Protein AF-A0A6N9QFK0-F1 (afdb_monomer_lite)

pLDDT: mean 81.61, std 11.24, range [42.81, 93.75]

Sequence (198 aa):
MKIKKTPQDKRGTYKLFDDNGNFVTEYKPGEHGIKDVDILALHKMDDHEVYINAKENKLPEWYQPIYDKWKEQFIADFKEKYGREPFANEIPGKHRVLESLDGQTDPDGDDLGDSSRLEEQLSVSDEEEVPDTIIRLRELVAAMPEQWQKVYRLVFMEGLSKAKAGKKIGISDVRVGQLVKKINAAIAGDETLKNLYR

Structure (mmCIF, N/CA/C/O backbone):
data_AF-A0A6N9QFK0-F1
#
_entry.id   AF-A0A6N9QFK0-F1
#
loop_
_atom_site.group_PDB
_atom_site.id
_atom_site.type_symbol
_atom_site.label_atom_id
_atom_site.label_alt_id
_atom_site.label_comp_id
_atom_site.label_asym_id
_atom_site.label_entity_id
_atom_site.label_seq_id
_atom_site.pdbx_PDB_ins_code
_atom_site.Cartn_x
_atom_site.Cartn_y
_atom_site.Cartn_z
_atom_site.occupancy
_atom_site.B_iso_or_equiv
_atom_site.auth_seq_id
_atom_site.auth_comp_id
_atom_site.auth_asym_id
_atom_site.auth_atom_id
_atom_site.pdbx_PDB_model_num
ATOM 1 N N . MET A 1 1 ? 11.189 -5.284 -14.951 1.00 67.75 1 MET A N 1
ATOM 2 C CA . MET A 1 1 ? 10.090 -4.334 -15.248 1.00 67.75 1 MET A CA 1
ATOM 3 C C . MET A 1 1 ? 10.510 -3.379 -16.360 1.00 67.75 1 MET A C 1
ATOM 5 O O . MET A 1 1 ? 11.548 -2.730 -16.232 1.00 67.75 1 MET A O 1
ATOM 9 N N . LYS A 1 2 ? 9.755 -3.290 -17.461 1.00 70.75 2 LYS A N 1
ATOM 10 C CA . LYS A 1 2 ? 10.091 -2.381 -18.574 1.00 70.75 2 LYS A CA 1
ATOM 11 C C . LYS A 1 2 ? 9.538 -0.974 -18.325 1.00 70.75 2 LYS A C 1
ATOM 13 O O . LYS A 1 2 ? 8.341 -0.788 -18.133 1.00 70.75 2 LYS A O 1
ATOM 18 N N . ILE A 1 3 ? 10.406 0.040 -18.376 1.00 76.38 3 ILE A N 1
ATOM 19 C CA . ILE A 1 3 ? 10.026 1.464 -18.210 1.00 76.38 3 ILE A CA 1
ATOM 20 C C . ILE A 1 3 ? 10.094 2.233 -19.541 1.00 76.38 3 ILE A C 1
ATOM 22 O O . ILE A 1 3 ? 9.525 3.315 -19.687 1.00 76.38 3 ILE A O 1
ATOM 26 N N . LYS A 1 4 ? 10.779 1.681 -20.547 1.00 82.50 4 LYS A N 1
ATOM 27 C CA . LYS A 1 4 ? 10.951 2.308 -21.859 1.00 82.50 4 LYS A CA 1
ATOM 28 C C . LYS A 1 4 ? 10.457 1.385 -22.958 1.00 82.50 4 LYS A C 1
ATOM 30 O O . LYS A 1 4 ? 10.738 0.192 -22.953 1.00 82.50 4 LYS A O 1
ATOM 35 N N . LYS A 1 5 ? 9.751 1.981 -23.915 1.00 86.88 5 LYS A N 1
ATOM 36 C CA . LYS A 1 5 ? 9.292 1.307 -25.125 1.00 86.88 5 LYS A CA 1
ATOM 37 C C . LYS A 1 5 ? 10.466 0.962 -26.032 1.00 86.88 5 LYS A C 1
ATOM 39 O O . LYS A 1 5 ? 11.453 1.699 -26.084 1.00 86.88 5 LYS A O 1
ATOM 44 N N . THR A 1 6 ? 10.302 -0.090 -26.824 1.00 86.06 6 THR A N 1
ATOM 45 C CA . THR A 1 6 ? 11.234 -0.405 -27.909 1.00 86.06 6 THR A CA 1
ATOM 46 C C . THR A 1 6 ? 11.213 0.726 -28.949 1.00 86.06 6 THR A C 1
ATOM 48 O O . THR A 1 6 ? 10.122 1.089 -29.412 1.00 86.06 6 THR A O 1
ATOM 51 N N . PRO A 1 7 ? 12.375 1.301 -29.317 1.00 87.50 7 PRO A N 1
ATOM 52 C CA . PRO A 1 7 ? 12.484 2.301 -30.379 1.00 87.50 7 PRO A CA 1
ATOM 53 C C . PRO A 1 7 ? 11.887 1.814 -31.705 1.00 87.50 7 PRO A C 1
ATOM 55 O O . PRO A 1 7 ? 12.003 0.635 -32.031 1.00 87.50 7 PRO A O 1
ATOM 58 N N . GLN A 1 8 ? 11.238 2.707 -32.460 1.00 84.62 8 GLN A N 1
ATOM 59 C CA . GLN A 1 8 ? 10.472 2.356 -33.667 1.00 84.62 8 GLN A CA 1
ATOM 60 C C . GLN A 1 8 ? 11.327 1.663 -34.741 1.00 84.62 8 GLN A C 1
ATOM 62 O O . GLN A 1 8 ? 10.864 0.730 -35.391 1.00 84.62 8 GLN A O 1
ATOM 67 N N . ASP A 1 9 ? 12.583 2.081 -34.882 1.00 86.56 9 ASP A N 1
ATOM 68 C CA . ASP A 1 9 ? 13.598 1.518 -35.780 1.00 86.56 9 ASP A CA 1
ATOM 69 C C . ASP A 1 9 ? 13.955 0.058 -35.456 1.00 86.56 9 ASP A C 1
ATOM 71 O O . ASP A 1 9 ? 14.410 -0.677 -36.328 1.00 86.56 9 ASP A O 1
ATOM 75 N N . LYS A 1 10 ? 13.703 -0.389 -34.220 1.00 84.94 10 LYS A N 1
ATOM 76 C CA . LYS A 1 10 ? 13.998 -1.748 -33.740 1.00 84.94 10 LYS A CA 1
ATOM 77 C C . LYS A 1 10 ? 12.761 -2.643 -33.650 1.00 84.94 10 LYS A C 1
ATOM 79 O O . LYS A 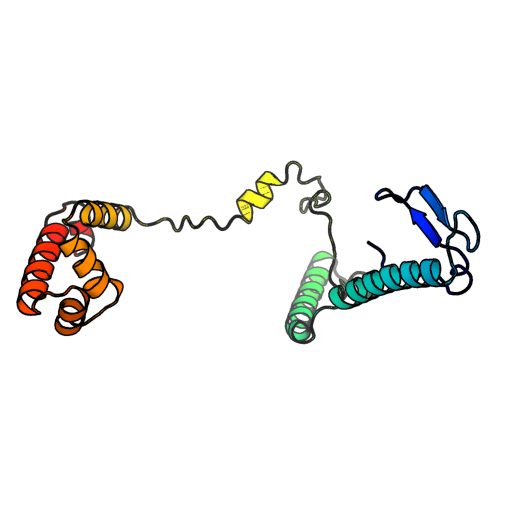1 10 ? 12.853 -3.739 -33.110 1.00 84.94 10 LYS A O 1
ATOM 84 N N . ARG A 1 11 ? 11.605 -2.198 -34.160 1.00 84.38 11 ARG A N 1
ATOM 85 C CA . ARG A 1 11 ? 10.330 -2.943 -34.083 1.00 84.38 11 ARG A CA 1
ATOM 86 C C . ARG A 1 11 ? 10.086 -3.925 -35.226 1.00 84.38 11 ARG A C 1
ATOM 88 O O . ARG A 1 11 ? 9.076 -4.619 -35.204 1.00 84.38 11 ARG A O 1
ATOM 95 N N . GLY A 1 12 ? 10.987 -3.995 -36.208 1.00 83.69 12 GLY A N 1
ATOM 96 C CA . GLY A 1 12 ? 10.890 -4.962 -37.309 1.00 83.69 12 GLY A CA 1
ATOM 97 C C . GLY A 1 12 ? 11.063 -6.421 -36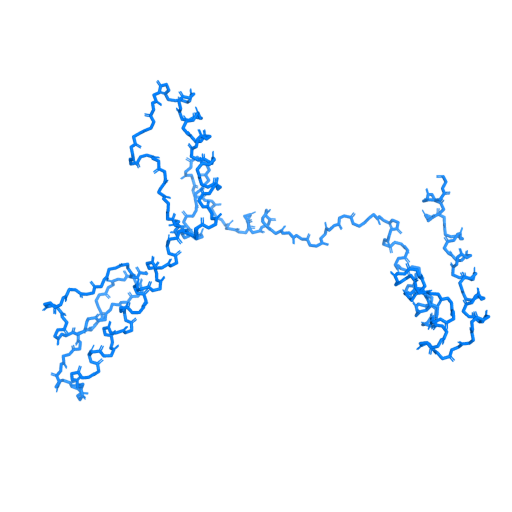.866 1.00 83.69 12 GLY A C 1
ATOM 98 O O . GLY A 1 12 ? 10.611 -7.328 -37.555 1.00 83.69 12 GLY A O 1
ATOM 99 N N . THR A 1 13 ? 11.681 -6.646 -35.707 1.00 87.81 13 THR A N 1
ATOM 100 C CA . THR A 1 13 ? 11.828 -7.956 -35.062 1.00 87.81 13 THR A CA 1
ATOM 101 C C . THR A 1 13 ? 11.416 -7.848 -33.593 1.00 87.81 13 THR A C 1
ATOM 103 O O . THR A 1 13 ? 11.280 -6.743 -33.052 1.00 87.81 13 THR A O 1
ATOM 106 N N . TYR A 1 14 ? 11.177 -8.979 -32.931 1.00 88.06 14 TYR A N 1
ATOM 107 C CA . TYR A 1 14 ? 10.940 -9.015 -31.485 1.00 88.06 14 TYR A CA 1
ATOM 108 C C . TYR A 1 14 ? 12.025 -9.838 -30.801 1.00 88.06 14 TYR A C 1
ATOM 110 O O . TYR A 1 14 ? 12.230 -10.998 -31.143 1.00 88.06 14 TYR A O 1
ATOM 118 N N . LYS A 1 15 ? 12.721 -9.247 -29.828 1.00 88.31 15 LYS A N 1
ATOM 119 C CA . LYS A 1 15 ? 13.756 -9.929 -29.044 1.00 88.31 15 LYS A CA 1
ATOM 120 C C . LYS A 1 15 ? 13.188 -10.311 -27.687 1.00 88.31 15 LYS A C 1
ATOM 122 O O . LYS A 1 15 ? 12.763 -9.435 -26.936 1.00 88.31 15 LYS A O 1
ATOM 127 N N . LEU A 1 16 ? 13.209 -11.603 -27.392 1.00 85.81 16 LEU A N 1
ATOM 128 C CA . LEU A 1 16 ? 12.826 -12.155 -26.103 1.00 85.81 16 LEU A CA 1
ATOM 129 C C . LEU A 1 16 ? 14.056 -12.234 -25.196 1.00 85.81 16 LEU A C 1
ATOM 131 O O . LEU A 1 16 ? 15.115 -12.710 -25.613 1.00 85.81 16 LEU A O 1
ATOM 135 N N . PHE A 1 17 ? 13.891 -11.777 -23.961 1.00 85.12 17 PHE A N 1
ATOM 136 C CA . PHE A 1 17 ? 14.885 -11.866 -22.897 1.00 85.12 17 PHE A CA 1
ATOM 137 C C . PHE A 1 17 ? 14.291 -12.666 -21.734 1.00 85.12 17 PHE A C 1
ATOM 139 O O . PHE A 1 17 ? 13.069 -12.678 -21.580 1.00 85.12 17 PHE A O 1
ATOM 146 N N . ASP A 1 18 ? 15.135 -13.343 -20.961 1.00 82.88 18 ASP A N 1
ATOM 147 C CA . ASP A 1 18 ? 14.727 -14.023 -19.732 1.00 82.88 18 ASP A CA 1
ATOM 148 C C . ASP A 1 18 ? 14.538 -13.020 -18.577 1.00 82.88 18 ASP A C 1
ATOM 150 O O . ASP A 1 18 ? 14.811 -11.821 -18.713 1.00 82.88 18 ASP A O 1
ATOM 154 N N . ASP A 1 19 ? 14.088 -13.519 -17.425 1.00 75.19 19 ASP A N 1
ATOM 155 C CA . ASP A 1 19 ? 13.867 -12.704 -16.223 1.00 75.19 19 ASP A CA 1
ATOM 156 C C . ASP A 1 19 ? 15.164 -12.072 -15.682 1.00 75.19 19 ASP A C 1
ATOM 158 O O . ASP A 1 19 ? 15.124 -11.038 -15.015 1.00 75.19 19 ASP A O 1
ATOM 162 N N . ASN A 1 20 ? 16.320 -12.642 -16.035 1.00 75.25 20 ASN A N 1
ATOM 163 C CA . ASN A 1 20 ? 17.651 -12.150 -15.678 1.00 75.25 20 ASN A CA 1
ATOM 164 C C . ASN A 1 20 ? 18.218 -11.156 -16.713 1.00 75.25 20 ASN A C 1
ATOM 166 O O . ASN A 1 20 ? 19.331 -10.653 -16.548 1.00 75.25 20 ASN A O 1
ATOM 170 N N . GLY A 1 21 ? 17.477 -10.857 -17.785 1.00 75.50 21 GLY A N 1
ATOM 171 C CA . GLY A 1 21 ? 17.890 -9.958 -18.862 1.00 75.50 21 GLY A CA 1
ATOM 172 C C . GLY A 1 21 ? 18.805 -10.583 -19.922 1.00 75.50 21 GLY A C 1
ATOM 173 O O . GLY A 1 21 ? 19.312 -9.861 -20.786 1.00 75.50 21 GLY A O 1
ATOM 174 N N . ASN A 1 22 ? 19.012 -11.899 -19.911 1.00 81.69 22 ASN A N 1
ATOM 175 C CA . ASN A 1 22 ? 19.759 -12.609 -20.942 1.00 81.69 22 ASN A CA 1
ATOM 176 C C . ASN A 1 22 ? 18.916 -12.778 -22.202 1.00 81.69 22 ASN A C 1
ATOM 178 O O . ASN A 1 22 ? 17.720 -13.057 -22.158 1.00 81.69 22 ASN A O 1
ATOM 182 N N . PHE A 1 23 ? 19.560 -12.630 -23.356 1.00 85.94 23 PHE A N 1
ATOM 183 C CA . PHE A 1 23 ? 18.914 -12.830 -24.646 1.00 85.94 23 PHE A CA 1
ATOM 184 C C . PHE A 1 23 ? 18.549 -14.306 -24.845 1.00 85.94 23 PHE A C 1
ATOM 186 O O . PHE A 1 23 ? 19.419 -15.172 -24.783 1.00 85.94 23 PHE A O 1
ATOM 193 N N . VAL A 1 24 ? 17.272 -14.568 -25.125 1.00 87.94 24 VAL A N 1
ATOM 194 C CA . VAL A 1 24 ? 16.755 -15.919 -25.371 1.00 87.94 24 VAL A CA 1
ATOM 195 C C . VAL A 1 24 ? 16.698 -16.171 -26.873 1.00 87.94 24 VAL A C 1
ATOM 197 O O . VAL A 1 24 ? 17.442 -16.999 -27.392 1.00 87.94 24 VAL A O 1
ATOM 200 N N . THR A 1 25 ? 15.849 -15.421 -27.582 1.00 85.88 25 THR A N 1
ATOM 201 C CA . THR A 1 25 ? 15.575 -15.644 -29.009 1.00 85.88 25 THR A CA 1
ATOM 202 C C . THR A 1 25 ? 15.110 -14.354 -29.685 1.00 85.88 25 THR A C 1
ATOM 204 O O . THR A 1 25 ? 14.505 -13.485 -29.057 1.00 85.88 25 THR A O 1
ATOM 207 N N . GLU A 1 26 ? 15.359 -14.231 -30.990 1.00 87.81 26 GLU A N 1
ATOM 208 C CA . GLU A 1 26 ? 14.789 -13.185 -31.843 1.00 87.81 26 GLU A CA 1
ATOM 209 C C . GLU A 1 26 ? 13.743 -13.785 -32.787 1.00 87.81 26 GLU A C 1
ATOM 211 O O . GLU A 1 26 ? 14.017 -14.747 -33.498 1.00 87.81 26 GLU A O 1
ATOM 216 N N . TYR A 1 27 ? 12.557 -13.188 -32.813 1.00 85.44 27 TYR A N 1
ATOM 217 C CA . TYR A 1 27 ? 11.492 -13.515 -33.747 1.00 85.44 27 TYR A CA 1
ATOM 218 C C . TYR A 1 27 ? 11.517 -12.555 -34.928 1.00 85.44 27 TYR A C 1
ATOM 220 O O . TYR A 1 27 ? 11.452 -11.328 -34.760 1.00 85.44 27 TYR A O 1
ATOM 228 N N . LYS A 1 28 ? 11.576 -13.130 -36.128 1.00 85.62 28 LYS A N 1
ATOM 229 C CA . LYS A 1 28 ? 11.551 -12.406 -37.395 1.00 85.62 28 LYS A CA 1
ATOM 230 C C . LYS A 1 28 ? 10.290 -12.764 -38.177 1.00 85.62 28 LYS A C 1
ATOM 232 O O . LYS A 1 28 ? 9.888 -13.929 -38.171 1.00 85.62 28 LYS A O 1
ATOM 237 N N . PRO A 1 29 ? 9.675 -11.799 -38.875 1.00 82.81 29 PRO A N 1
ATOM 238 C CA . PRO A 1 29 ? 8.578 -12.099 -39.781 1.00 82.81 29 PRO A CA 1
ATOM 239 C C . PRO A 1 29 ? 8.988 -13.121 -40.848 1.00 82.81 29 PRO A C 1
ATOM 241 O O . PRO A 1 29 ? 10.065 -13.020 -41.433 1.00 82.81 29 PRO A O 1
ATOM 244 N N . GLY A 1 30 ? 8.129 -14.103 -41.110 1.00 79.69 30 GLY A N 1
ATOM 245 C CA . GLY A 1 30 ? 8.346 -15.156 -42.105 1.00 79.69 30 GLY A CA 1
ATOM 246 C C . GLY A 1 30 ? 9.156 -16.361 -41.616 1.00 79.69 30 GLY A C 1
ATOM 247 O O . GLY A 1 30 ? 9.078 -17.421 -42.236 1.00 79.69 30 GLY A O 1
ATOM 248 N N . GLU A 1 31 ? 9.866 -16.263 -40.490 1.00 78.50 31 GLU A N 1
ATOM 249 C CA . GLU A 1 31 ? 10.495 -17.418 -39.842 1.00 78.50 31 GLU A CA 1
ATOM 250 C C . GLU A 1 31 ? 9.471 -18.147 -38.961 1.00 78.50 31 GLU A C 1
ATOM 252 O O . GLU A 1 31 ? 8.656 -17.526 -38.282 1.00 78.50 31 GLU A O 1
ATOM 257 N N . HIS A 1 32 ? 9.475 -19.483 -38.992 1.00 73.31 32 HIS A N 1
ATOM 258 C CA . HIS A 1 32 ? 8.609 -20.331 -38.153 1.00 73.31 32 HIS A CA 1
ATOM 259 C C . HIS A 1 32 ? 7.092 -20.038 -38.238 1.00 73.31 32 HIS A C 1
ATOM 261 O O . HIS A 1 32 ? 6.342 -20.386 -37.329 1.00 73.31 32 HIS A O 1
ATOM 267 N N . GLY A 1 33 ? 6.620 -19.428 -39.334 1.00 80.12 33 GLY A N 1
ATOM 268 C CA . GLY A 1 33 ? 5.206 -19.080 -39.532 1.00 80.12 33 GLY A CA 1
ATOM 269 C C . GLY A 1 33 ? 4.752 -17.793 -38.832 1.00 80.12 33 GLY A C 1
ATOM 270 O O . GLY A 1 33 ? 3.553 -17.514 -38.809 1.00 80.12 33 GLY A O 1
ATOM 271 N N . ILE A 1 34 ? 5.689 -17.009 -38.293 1.00 82.75 34 ILE A N 1
ATOM 272 C CA . ILE A 1 34 ? 5.428 -15.752 -37.584 1.00 82.75 34 ILE A CA 1
ATOM 273 C C . ILE A 1 34 ? 5.067 -14.662 -38.591 1.00 82.75 34 ILE A C 1
ATOM 275 O O . ILE A 1 34 ? 5.804 -14.412 -39.548 1.00 82.75 34 ILE A O 1
ATOM 279 N N . LYS A 1 35 ? 3.935 -13.992 -38.384 1.00 86.56 35 LYS A N 1
ATOM 280 C CA . LYS A 1 35 ? 3.472 -12.887 -39.231 1.00 86.56 35 LYS A CA 1
ATOM 281 C C . LYS A 1 35 ? 3.855 -11.542 -38.621 1.00 86.56 35 LYS A C 1
ATOM 283 O O . LYS A 1 35 ? 4.027 -11.413 -37.411 1.00 86.56 35 LYS A O 1
ATOM 288 N N . ASP A 1 36 ? 3.868 -10.495 -39.444 1.00 85.44 36 ASP A N 1
ATOM 289 C CA . ASP A 1 36 ? 4.074 -9.114 -38.977 1.00 85.44 36 ASP A CA 1
ATOM 290 C C . ASP A 1 36 ? 3.067 -8.702 -37.890 1.00 85.44 36 ASP A C 1
ATOM 292 O O . ASP A 1 36 ? 3.390 -7.946 -36.973 1.00 85.44 36 ASP A O 1
ATOM 296 N N . VAL A 1 37 ? 1.838 -9.230 -37.968 1.00 87.38 37 VAL A N 1
ATOM 297 C CA . VAL A 1 37 ? 0.790 -8.983 -36.967 1.00 87.38 37 VAL A CA 1
ATOM 298 C C . VAL A 1 37 ? 1.138 -9.556 -35.593 1.00 87.38 37 VAL A C 1
ATOM 300 O O . VAL A 1 37 ? 0.755 -8.958 -34.589 1.00 87.38 37 VAL A O 1
ATOM 303 N N . ASP A 1 38 ? 1.897 -10.651 -35.543 1.00 86.25 38 ASP A N 1
ATOM 304 C CA . ASP A 1 38 ? 2.310 -11.296 -34.296 1.00 86.25 38 ASP A CA 1
ATOM 305 C C . ASP A 1 38 ? 3.411 -10.468 -33.621 1.00 86.25 38 ASP A C 1
ATOM 307 O O . ASP A 1 38 ? 3.319 -10.151 -32.435 1.00 86.25 38 ASP A O 1
ATOM 311 N N . ILE A 1 39 ? 4.396 -9.999 -34.397 1.00 87.31 39 ILE A N 1
ATOM 312 C CA . ILE A 1 39 ? 5.446 -9.080 -33.921 1.00 87.31 39 ILE A CA 1
ATOM 313 C C . ILE A 1 39 ? 4.837 -7.767 -33.414 1.00 87.31 39 ILE A C 1
ATOM 315 O O . ILE A 1 39 ? 5.206 -7.267 -32.348 1.00 87.31 39 ILE A O 1
ATOM 319 N N . LEU A 1 40 ? 3.855 -7.221 -34.138 1.00 88.88 40 LEU A N 1
ATOM 320 C CA . LEU A 1 40 ? 3.126 -6.030 -33.708 1.00 88.88 40 LEU A CA 1
ATOM 321 C C . LEU A 1 40 ? 2.363 -6.269 -32.398 1.00 88.88 40 LEU A C 1
ATOM 323 O O . LEU A 1 40 ? 2.334 -5.381 -31.545 1.00 88.88 40 LEU A O 1
ATOM 327 N N . ALA A 1 41 ? 1.728 -7.433 -32.237 1.00 90.00 41 ALA A N 1
ATOM 328 C CA . ALA A 1 41 ? 1.007 -7.783 -31.018 1.00 90.00 41 ALA A CA 1
ATOM 329 C C . ALA A 1 41 ? 1.949 -7.866 -29.808 1.00 90.00 41 ALA A C 1
ATOM 331 O O . ALA A 1 41 ? 1.632 -7.293 -28.766 1.00 90.00 41 ALA A O 1
ATOM 332 N N . LEU A 1 42 ? 3.129 -8.472 -29.962 1.00 90.00 42 LEU A N 1
ATOM 333 C CA . LEU A 1 42 ? 4.141 -8.563 -28.903 1.00 90.00 42 LEU A CA 1
ATOM 334 C C . LEU A 1 42 ? 4.640 -7.180 -28.460 1.00 90.00 42 LEU A C 1
ATOM 336 O O . LEU A 1 42 ? 4.631 -6.865 -27.272 1.00 90.00 42 LEU A O 1
ATOM 340 N N . HIS A 1 43 ? 4.977 -6.296 -29.407 1.00 89.88 43 HIS A N 1
ATOM 341 C CA . HIS A 1 43 ? 5.358 -4.916 -29.070 1.00 89.88 43 HIS A CA 1
ATOM 342 C C . HIS A 1 43 ? 4.211 -4.127 -28.423 1.00 89.88 43 HIS A C 1
ATOM 344 O O . HIS A 1 43 ? 4.464 -3.254 -27.598 1.00 89.88 43 HIS A O 1
ATOM 350 N N . LYS A 1 44 ? 2.947 -4.417 -28.762 1.00 89.19 44 LYS A N 1
ATOM 351 C CA . LYS A 1 44 ? 1.784 -3.803 -28.097 1.00 89.19 44 LYS A CA 1
ATOM 352 C C . LYS A 1 44 ? 1.620 -4.276 -26.654 1.00 89.19 44 LYS A C 1
ATOM 354 O O . LYS A 1 44 ? 1.242 -3.461 -25.816 1.00 89.19 44 LYS A O 1
ATOM 359 N N . MET A 1 45 ? 1.883 -5.551 -26.370 1.00 88.50 45 MET A N 1
ATOM 360 C CA . MET A 1 45 ? 1.867 -6.088 -25.004 1.00 88.50 45 MET A CA 1
ATOM 361 C C . MET A 1 45 ? 2.945 -5.411 -24.152 1.00 88.50 45 MET A C 1
ATOM 363 O O . MET A 1 45 ? 2.626 -4.850 -23.105 1.00 88.50 45 MET A O 1
ATOM 367 N N . ASP A 1 46 ? 4.178 -5.349 -24.659 1.00 87.69 46 ASP A N 1
ATOM 368 C CA . ASP A 1 46 ? 5.282 -4.626 -24.014 1.00 87.69 46 ASP A CA 1
ATOM 369 C C . ASP A 1 46 ? 4.948 -3.139 -23.800 1.00 87.69 46 ASP A C 1
ATOM 371 O O . ASP A 1 46 ? 5.170 -2.579 -22.728 1.00 87.69 46 ASP A O 1
ATOM 375 N N . ASP A 1 47 ? 4.393 -2.470 -24.815 1.00 89.06 47 ASP A N 1
ATOM 376 C CA . ASP A 1 47 ? 4.011 -1.060 -24.717 1.00 89.06 47 ASP A CA 1
ATOM 377 C C . ASP A 1 47 ? 2.903 -0.827 -23.681 1.00 89.06 47 ASP A C 1
ATOM 379 O O . ASP A 1 47 ? 2.856 0.254 -23.083 1.00 89.06 47 ASP A O 1
ATOM 383 N N . HIS A 1 48 ? 2.010 -1.803 -23.488 1.00 88.06 48 HIS A N 1
ATOM 384 C CA . HIS A 1 48 ? 0.977 -1.758 -22.460 1.00 88.06 48 HIS A CA 1
ATOM 385 C C . HIS A 1 48 ? 1.579 -1.914 -21.062 1.00 88.06 48 HIS A C 1
ATOM 387 O O . HIS A 1 48 ? 1.239 -1.119 -20.187 1.00 88.06 48 HIS A O 1
ATOM 393 N N . GLU A 1 49 ? 2.517 -2.847 -20.870 1.00 87.38 49 GLU A N 1
ATOM 394 C CA . GLU A 1 49 ? 3.281 -2.976 -19.621 1.00 87.38 49 GLU A CA 1
ATOM 395 C C . GLU A 1 49 ? 3.991 -1.655 -19.297 1.00 87.38 49 GLU A C 1
ATOM 397 O O . GLU A 1 49 ? 3.788 -1.082 -18.230 1.00 87.38 49 GLU A O 1
ATOM 402 N N . VAL A 1 50 ? 4.728 -1.090 -20.261 1.00 87.69 50 VAL A N 1
ATOM 403 C CA . VAL A 1 50 ? 5.411 0.204 -20.099 1.00 87.69 50 VAL A CA 1
ATOM 404 C C . VAL A 1 50 ? 4.426 1.322 -19.748 1.00 87.69 50 VAL A C 1
ATOM 406 O O . VAL A 1 50 ? 4.732 2.174 -18.913 1.00 87.69 50 VAL A O 1
ATOM 409 N N . TYR A 1 51 ? 3.244 1.343 -20.370 1.00 87.75 51 TYR A N 1
ATOM 410 C CA . TYR A 1 51 ? 2.209 2.329 -20.067 1.00 87.75 51 TYR A CA 1
ATOM 411 C C . TYR A 1 51 ? 1.687 2.194 -18.633 1.00 87.75 51 TYR A C 1
ATOM 413 O O . TYR A 1 51 ? 1.627 3.200 -17.923 1.00 87.75 51 TYR A O 1
ATOM 421 N N . ILE A 1 52 ? 1.326 0.979 -18.207 1.00 85.56 52 ILE A N 1
ATOM 422 C CA . ILE A 1 52 ? 0.859 0.701 -16.843 1.00 85.56 52 ILE A CA 1
ATOM 423 C C . ILE A 1 52 ? 1.947 1.093 -15.845 1.00 85.56 52 ILE A C 1
ATOM 425 O O . ILE A 1 52 ? 1.679 1.870 -14.934 1.00 85.56 52 ILE A O 1
ATOM 429 N N . ASN A 1 53 ? 3.187 0.665 -16.078 1.00 84.62 53 ASN A N 1
ATOM 430 C CA . ASN A 1 53 ? 4.329 0.972 -15.222 1.00 84.62 53 ASN A CA 1
ATOM 431 C C . ASN A 1 53 ? 4.538 2.487 -15.099 1.00 84.62 53 ASN A C 1
ATOM 433 O O . ASN A 1 53 ? 4.662 3.009 -13.996 1.00 84.62 53 ASN A O 1
ATOM 437 N N . ALA A 1 54 ? 4.514 3.230 -16.209 1.00 83.00 54 ALA A N 1
ATOM 438 C CA . ALA A 1 54 ? 4.662 4.686 -16.193 1.00 83.00 54 ALA A CA 1
ATOM 439 C C . ALA A 1 54 ? 3.481 5.408 -15.521 1.00 83.00 54 ALA A C 1
ATOM 441 O O . ALA A 1 54 ? 3.669 6.476 -14.933 1.00 83.00 54 ALA A O 1
ATOM 442 N N . LYS A 1 55 ? 2.269 4.854 -15.625 1.00 81.94 55 LYS A N 1
ATOM 443 C CA . LYS A 1 55 ? 1.066 5.380 -14.974 1.00 81.94 55 LYS A CA 1
ATOM 444 C C . LYS A 1 55 ? 1.123 5.158 -13.463 1.00 81.94 55 LYS A C 1
ATOM 446 O O . LYS A 1 55 ? 0.949 6.118 -12.722 1.00 81.94 55 LYS A O 1
ATOM 451 N N . GLU A 1 56 ? 1.401 3.933 -13.029 1.00 80.38 56 GLU A N 1
ATOM 452 C CA . GLU A 1 56 ? 1.470 3.551 -11.614 1.00 80.38 56 GLU A CA 1
ATOM 453 C C . GLU A 1 56 ? 2.676 4.152 -10.895 1.00 80.38 56 GLU A C 1
ATOM 455 O O . GLU A 1 56 ? 2.633 4.353 -9.684 1.00 80.38 56 GLU A O 1
ATOM 460 N N . ASN A 1 57 ? 3.742 4.484 -11.628 1.00 79.38 57 ASN A N 1
ATOM 461 C CA . ASN A 1 57 ? 4.900 5.152 -11.048 1.00 79.38 57 ASN A CA 1
ATOM 462 C C . ASN A 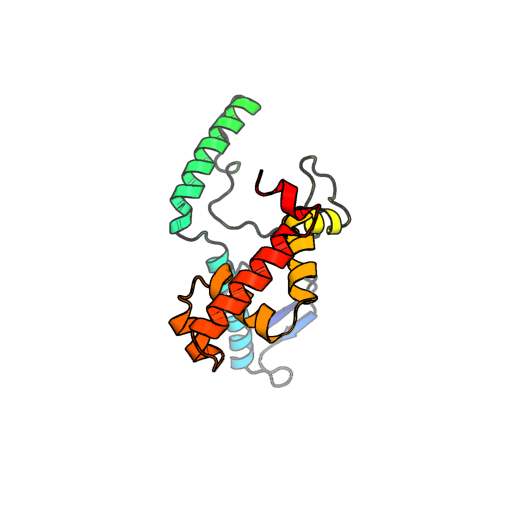1 57 ? 4.598 6.611 -10.655 1.00 79.38 57 ASN A C 1
ATOM 464 O O . ASN A 1 57 ? 5.276 7.181 -9.806 1.00 79.38 57 ASN A O 1
ATOM 468 N N . LYS A 1 58 ? 3.571 7.249 -11.228 1.00 80.50 58 LYS A N 1
ATOM 469 C CA . LYS A 1 58 ? 3.172 8.599 -10.810 1.00 80.50 58 LYS A CA 1
ATOM 470 C C . LYS A 1 58 ? 2.358 8.528 -9.525 1.00 80.50 58 LYS A C 1
ATOM 472 O O . LYS A 1 58 ? 1.408 7.753 -9.433 1.00 80.50 58 LYS A O 1
ATOM 477 N N . LEU A 1 59 ? 2.679 9.383 -8.553 1.00 79.69 59 LEU A N 1
ATOM 478 C CA . LEU A 1 59 ? 1.804 9.520 -7.394 1.00 79.69 59 LEU A CA 1
ATOM 479 C C . LEU A 1 59 ? 0.450 10.122 -7.813 1.00 79.69 59 LEU A C 1
ATOM 481 O O . LEU A 1 59 ? 0.420 11.029 -8.652 1.00 79.69 59 LEU A O 1
ATOM 485 N N . PRO A 1 60 ? -0.665 9.650 -7.229 1.00 83.69 60 PRO A N 1
ATOM 486 C CA . PRO A 1 60 ? -1.974 10.256 -7.436 1.00 83.69 60 PRO A CA 1
ATOM 487 C C . PRO A 1 60 ? -2.000 11.740 -7.051 1.00 83.69 60 PRO A C 1
ATOM 489 O O . PRO A 1 60 ? -1.323 12.159 -6.112 1.00 83.69 60 PRO A O 1
ATOM 492 N N . GLU A 1 61 ? -2.843 12.535 -7.715 1.00 85.38 61 GLU A N 1
ATOM 493 C CA . GLU A 1 61 ? -2.948 13.982 -7.457 1.00 85.38 61 GLU A CA 1
ATOM 494 C C . GLU A 1 61 ? -3.322 14.312 -6.007 1.00 85.38 61 GLU A C 1
ATOM 496 O O . GLU A 1 61 ? -2.784 15.255 -5.432 1.00 85.38 61 GLU A O 1
ATOM 501 N N . TRP A 1 62 ? -4.171 13.497 -5.374 1.00 85.94 62 TRP A N 1
ATOM 502 C CA . TRP A 1 62 ? -4.567 13.683 -3.974 1.00 85.94 62 TRP A CA 1
ATOM 503 C C . TRP A 1 62 ? -3.403 13.536 -2.982 1.00 85.94 62 TRP A C 1
ATOM 505 O O . TRP A 1 62 ? -3.511 13.993 -1.846 1.00 85.94 62 TRP A O 1
ATOM 515 N N . TYR A 1 63 ? -2.285 12.934 -3.396 1.00 86.38 63 TYR A N 1
ATOM 516 C CA . TYR A 1 63 ? -1.094 12.779 -2.565 1.00 86.38 63 TYR A CA 1
ATOM 517 C C . TYR A 1 63 ? -0.179 14.014 -2.601 1.00 86.38 63 TYR A C 1
ATOM 519 O O . TYR A 1 63 ? 0.670 14.176 -1.728 1.00 86.38 63 TYR A O 1
ATOM 527 N N . GLN A 1 64 ? -0.353 14.925 -3.568 1.00 84.88 64 GLN A N 1
ATOM 528 C CA . GLN A 1 64 ? 0.451 16.151 -3.668 1.00 84.88 64 GLN A CA 1
ATOM 529 C C . GLN A 1 64 ? 0.564 16.946 -2.353 1.00 84.88 64 GLN A C 1
ATOM 531 O O . GLN A 1 64 ? 1.697 17.221 -1.961 1.00 84.88 64 GLN A O 1
ATOM 536 N N . PRO A 1 65 ? -0.525 17.245 -1.611 1.00 90.44 65 PRO A N 1
ATOM 537 C CA . PRO A 1 65 ? -0.413 17.987 -0.353 1.00 90.44 65 PRO A CA 1
ATOM 538 C C . PRO A 1 65 ? 0.368 17.237 0.735 1.00 90.44 65 PRO A C 1
ATOM 540 O O . PRO A 1 65 ? 0.959 17.869 1.608 1.00 90.44 65 PRO A O 1
ATOM 543 N N . ILE A 1 66 ? 0.373 15.901 0.705 1.00 89.50 66 ILE A N 1
ATOM 544 C CA . ILE A 1 66 ? 1.144 15.075 1.643 1.00 89.50 66 ILE A CA 1
ATOM 545 C C . ILE A 1 66 ? 2.628 15.158 1.283 1.00 89.50 66 ILE A C 1
ATOM 547 O O . ILE A 1 66 ? 3.456 15.427 2.149 1.00 89.50 66 ILE A O 1
ATOM 551 N N . TYR A 1 67 ? 2.953 14.990 -0.001 1.00 88.00 67 TYR A N 1
ATOM 552 C CA . TYR A 1 67 ? 4.324 15.101 -0.492 1.00 88.00 67 TYR A CA 1
ATOM 553 C C . TYR A 1 67 ? 4.910 16.494 -0.251 1.00 88.00 67 TYR A C 1
ATOM 555 O O . TYR A 1 67 ? 6.062 16.597 0.153 1.00 88.00 67 TYR A O 1
ATOM 563 N N . ASP A 1 68 ? 4.148 17.565 -0.481 1.00 90.44 68 ASP A N 1
ATOM 564 C CA . ASP A 1 68 ? 4.661 18.926 -0.315 1.00 90.44 68 ASP A CA 1
ATOM 565 C C . ASP A 1 68 ? 4.978 19.220 1.168 1.00 90.44 68 ASP A C 1
ATOM 567 O O . ASP A 1 68 ? 6.060 19.724 1.462 1.00 90.44 68 ASP A O 1
ATOM 571 N N . LYS A 1 69 ? 4.123 18.781 2.109 1.00 92.69 69 LYS A N 1
ATOM 572 C CA . LYS A 1 69 ? 4.413 18.840 3.558 1.00 92.69 69 LYS A CA 1
ATOM 573 C C . LYS A 1 69 ? 5.649 18.028 3.944 1.00 92.69 69 LYS A C 1
ATOM 575 O O . LYS A 1 69 ? 6.500 18.506 4.687 1.00 92.69 69 LYS A O 1
ATOM 580 N N . TRP A 1 70 ? 5.747 16.800 3.440 1.00 92.19 70 TRP A N 1
ATOM 581 C CA . TRP A 1 70 ? 6.896 15.934 3.697 1.00 92.19 70 TRP A CA 1
ATOM 582 C C . TRP A 1 70 ? 8.192 16.535 3.137 1.00 92.19 70 TRP A C 1
ATOM 584 O O . TRP A 1 70 ? 9.223 16.519 3.800 1.00 92.19 70 TRP A O 1
ATOM 594 N N . LYS A 1 71 ? 8.140 17.135 1.943 1.00 90.62 71 LYS A N 1
ATOM 595 C CA . LYS A 1 71 ? 9.285 17.798 1.311 1.00 90.62 71 LYS A CA 1
ATOM 596 C C . LYS A 1 71 ? 9.780 18.984 2.139 1.00 90.62 71 LYS A C 1
ATOM 598 O O . LYS A 1 71 ? 10.989 19.178 2.241 1.00 90.62 71 LYS A O 1
ATOM 603 N N . GLU A 1 72 ? 8.879 19.776 2.716 1.00 92.44 72 GLU A N 1
ATOM 604 C CA . GLU A 1 72 ? 9.248 20.873 3.621 1.00 92.44 72 GLU A CA 1
ATOM 605 C C . GLU A 1 72 ? 9.991 20.357 4.861 1.00 92.44 72 GLU A C 1
ATOM 607 O O . GLU A 1 72 ? 11.046 20.895 5.199 1.00 92.44 72 GLU A O 1
ATOM 612 N N . GLN A 1 73 ? 9.488 19.283 5.481 1.00 92.25 73 GLN A N 1
ATOM 613 C CA . GLN A 1 73 ? 10.144 18.623 6.617 1.00 92.25 73 GLN A CA 1
ATOM 614 C C . GLN A 1 73 ? 11.519 18.069 6.230 1.00 92.25 73 GLN A C 1
ATOM 616 O O . GLN A 1 73 ? 12.512 18.402 6.865 1.00 92.25 73 GLN A O 1
ATOM 621 N N . PHE A 1 74 ? 11.605 17.334 5.118 1.00 91.56 74 PHE A N 1
ATOM 622 C CA . PHE A 1 74 ? 12.863 16.788 4.609 1.00 91.56 74 PHE A CA 1
ATOM 623 C C . PHE A 1 74 ? 13.924 17.874 4.391 1.00 91.56 74 PHE A C 1
ATOM 625 O O . PHE A 1 74 ? 15.083 17.695 4.752 1.00 91.56 74 PHE A O 1
ATOM 632 N N . ILE A 1 75 ? 13.547 19.021 3.814 1.00 91.25 75 ILE A N 1
ATOM 633 C CA . ILE A 1 75 ? 14.479 20.138 3.603 1.00 91.25 75 ILE A CA 1
ATOM 634 C C . ILE A 1 75 ? 14.939 20.732 4.942 1.00 91.25 75 ILE A C 1
ATOM 636 O O . ILE A 1 75 ? 16.108 21.104 5.055 1.00 91.25 75 ILE A O 1
ATOM 640 N N . ALA A 1 76 ? 14.054 20.841 5.936 1.00 92.62 76 ALA A N 1
ATOM 641 C CA . ALA A 1 76 ? 14.413 21.323 7.268 1.00 92.62 76 ALA A CA 1
ATOM 642 C C . ALA A 1 76 ? 15.412 20.376 7.955 1.00 92.62 76 ALA A C 1
ATOM 644 O O . ALA A 1 76 ? 16.488 20.823 8.355 1.00 92.62 76 ALA A O 1
ATOM 645 N N . ASP A 1 77 ? 15.117 19.076 7.971 1.00 91.31 77 ASP A N 1
ATOM 646 C CA . ASP A 1 77 ? 15.973 18.045 8.572 1.00 91.31 77 ASP A CA 1
ATOM 647 C C . ASP A 1 77 ? 17.332 17.954 7.855 1.00 91.31 77 ASP A C 1
ATOM 649 O O . ASP A 1 77 ? 18.390 17.841 8.479 1.00 91.31 77 ASP A O 1
ATOM 653 N N . PHE A 1 78 ? 17.338 18.066 6.522 1.00 93.06 78 PHE A N 1
ATOM 654 C CA . PHE A 1 78 ? 18.566 18.062 5.727 1.00 93.06 78 PHE A CA 1
ATOM 655 C C . PHE A 1 78 ? 19.451 19.275 6.040 1.00 93.06 78 PHE A C 1
ATOM 657 O O . PHE A 1 78 ? 20.673 19.140 6.151 1.00 93.06 78 PHE A O 1
ATOM 664 N N . LYS A 1 79 ? 18.849 20.460 6.217 1.00 93.25 79 LYS A N 1
ATOM 665 C CA . LYS A 1 79 ? 19.573 21.674 6.621 1.00 93.25 79 LYS A CA 1
ATOM 666 C C . LYS A 1 79 ? 20.187 21.530 8.006 1.00 93.25 79 LYS A C 1
ATOM 668 O O . LYS A 1 79 ? 21.326 21.949 8.186 1.00 93.25 79 LYS A O 1
ATOM 673 N N . GLU A 1 80 ? 19.466 20.942 8.955 1.00 93.06 80 GLU A N 1
ATOM 674 C CA . GLU A 1 80 ? 19.980 20.689 10.303 1.00 93.06 80 GLU A CA 1
ATOM 675 C C . GLU A 1 80 ? 21.171 19.722 10.275 1.00 93.06 80 GLU A C 1
ATOM 677 O O . GLU A 1 80 ? 22.207 19.995 10.880 1.00 93.06 80 GLU A O 1
ATOM 682 N N . LYS A 1 81 ? 21.065 18.632 9.506 1.00 91.12 81 LYS A N 1
ATOM 683 C CA . LYS A 1 81 ? 22.094 17.586 9.445 1.00 91.12 81 LYS A CA 1
ATOM 684 C C . LYS A 1 81 ? 23.345 17.990 8.658 1.00 91.12 81 LYS A C 1
ATOM 686 O O . LYS A 1 81 ? 24.455 17.643 9.057 1.00 91.12 81 LYS A O 1
ATOM 691 N N . TYR A 1 82 ? 23.185 18.690 7.534 1.00 89.19 82 TYR A N 1
ATOM 692 C CA . TYR A 1 82 ? 24.279 18.966 6.590 1.00 89.19 82 TYR A CA 1
ATOM 693 C C . TYR A 1 82 ? 24.656 20.450 6.478 1.00 89.19 82 TYR A C 1
ATOM 695 O O . TYR A 1 82 ? 25.603 20.782 5.764 1.00 89.19 82 TYR A O 1
ATOM 703 N N . GLY A 1 83 ? 23.931 21.357 7.140 1.00 91.00 83 GLY A N 1
ATOM 704 C CA . GLY A 1 83 ? 24.214 22.797 7.138 1.00 91.00 83 GLY A CA 1
ATOM 705 C C . GLY A 1 83 ? 24.001 23.497 5.790 1.00 91.00 83 GLY A C 1
ATOM 706 O O . GLY A 1 83 ? 24.412 24.644 5.622 1.00 91.00 83 GLY A O 1
ATOM 707 N N . ARG A 1 84 ? 23.381 22.826 4.812 1.00 91.69 84 ARG A N 1
ATOM 708 C CA . ARG A 1 84 ? 23.086 23.371 3.479 1.00 91.69 84 ARG A CA 1
ATOM 709 C C . ARG A 1 84 ? 21.715 22.937 2.987 1.00 91.69 84 ARG A C 1
ATOM 711 O O . ARG A 1 84 ? 21.129 21.995 3.509 1.00 91.69 84 ARG A O 1
ATOM 718 N N . GLU A 1 85 ? 21.231 23.586 1.935 1.00 88.62 85 GLU A N 1
ATOM 719 C CA . GLU A 1 85 ? 20.028 23.123 1.242 1.00 88.62 85 GLU A CA 1
ATOM 720 C C . GLU A 1 85 ? 20.342 21.896 0.360 1.00 88.62 85 GLU A C 1
ATOM 722 O O . GLU A 1 85 ? 21.435 21.828 -0.226 1.00 88.62 85 GLU A O 1
ATOM 727 N N . PRO A 1 86 ? 19.411 20.932 0.245 1.00 91.06 86 PRO A N 1
ATOM 728 C CA . PRO A 1 86 ? 19.551 19.808 -0.675 1.00 91.06 86 PRO A CA 1
ATOM 729 C C . PRO A 1 86 ? 19.452 20.274 -2.134 1.00 91.06 86 PRO A C 1
ATOM 731 O O . PRO A 1 86 ? 18.670 21.167 -2.473 1.00 91.06 86 PRO A O 1
ATOM 734 N N . PHE A 1 87 ? 20.226 19.650 -3.021 1.00 87.56 87 PHE A N 1
ATOM 735 C CA . PHE A 1 87 ? 20.127 19.873 -4.462 1.00 87.56 87 PHE A CA 1
ATOM 736 C C . PHE A 1 87 ? 18.887 19.181 -5.047 1.00 87.56 87 PHE A C 1
ATOM 738 O O . PHE A 1 87 ? 18.325 18.258 -4.462 1.00 87.56 87 PHE A O 1
ATOM 745 N N . ALA A 1 88 ? 18.465 19.589 -6.249 1.00 84.69 88 ALA A N 1
ATOM 746 C CA . ALA A 1 88 ? 17.256 19.057 -6.887 1.00 84.69 88 ALA A CA 1
ATOM 747 C C . ALA A 1 88 ? 17.279 17.531 -7.112 1.00 84.69 88 ALA A C 1
ATOM 749 O O . ALA A 1 88 ? 16.223 16.911 -7.154 1.00 84.69 88 ALA A O 1
ATOM 750 N N . ASN A 1 89 ? 18.464 16.934 -7.255 1.00 83.81 89 ASN A N 1
ATOM 751 C CA . ASN A 1 89 ? 18.670 15.490 -7.395 1.00 83.81 89 ASN A CA 1
ATOM 752 C C . ASN A 1 89 ? 18.719 14.734 -6.056 1.00 83.81 89 ASN A C 1
ATOM 754 O O . ASN A 1 89 ? 18.628 13.513 -6.066 1.00 83.81 89 ASN A O 1
ATOM 758 N N . GLU A 1 90 ? 18.887 15.432 -4.931 1.00 83.94 90 GLU A N 1
ATOM 759 C CA . GLU A 1 90 ? 18.913 14.841 -3.583 1.00 83.94 90 GLU A CA 1
ATOM 760 C C . GLU A 1 90 ? 17.525 14.801 -2.946 1.00 83.94 90 GLU A C 1
ATOM 762 O O . GLU A 1 90 ? 17.314 14.090 -1.970 1.00 83.94 90 GLU A O 1
ATOM 767 N N . ILE A 1 91 ? 16.576 15.563 -3.493 1.00 85.12 91 ILE A N 1
ATOM 768 C CA . ILE A 1 91 ? 15.180 15.540 -3.070 1.00 85.12 91 ILE A CA 1
ATOM 769 C C . ILE A 1 91 ? 14.492 14.373 -3.788 1.00 85.12 91 ILE A C 1
ATOM 771 O O . ILE A 1 91 ? 14.395 14.401 -5.020 1.00 85.12 91 ILE A O 1
ATOM 775 N N . PRO A 1 92 ? 13.964 13.374 -3.059 1.00 84.31 92 PRO A N 1
ATOM 776 C CA . PRO A 1 92 ? 13.244 12.265 -3.672 1.00 84.31 92 PRO A CA 1
ATOM 777 C C . PRO A 1 92 ? 12.083 12.748 -4.545 1.00 84.31 92 PRO A C 1
ATOM 779 O O . PRO A 1 92 ? 11.308 13.628 -4.159 1.00 84.31 92 PRO A O 1
ATOM 782 N N . GLY A 1 93 ? 11.984 12.200 -5.756 1.00 79.12 93 GLY A N 1
ATOM 783 C CA . GLY A 1 93 ? 11.025 12.640 -6.767 1.00 79.12 93 GLY A CA 1
ATOM 784 C C . GLY A 1 93 ? 9.563 12.336 -6.418 1.00 79.12 93 GLY A C 1
ATOM 785 O O . GLY A 1 93 ? 9.258 11.507 -5.568 1.00 79.12 93 GLY A O 1
ATOM 786 N N . LYS A 1 94 ? 8.629 12.977 -7.137 1.00 77.69 94 LYS A N 1
ATOM 787 C CA . LYS A 1 94 ? 7.174 12.715 -7.058 1.00 77.69 94 LYS A CA 1
ATOM 788 C C . LYS A 1 94 ? 6.772 11.428 -7.807 1.00 77.69 94 LYS A C 1
ATOM 790 O O . LYS A 1 94 ? 5.787 11.421 -8.550 1.00 77.69 94 LYS A O 1
AT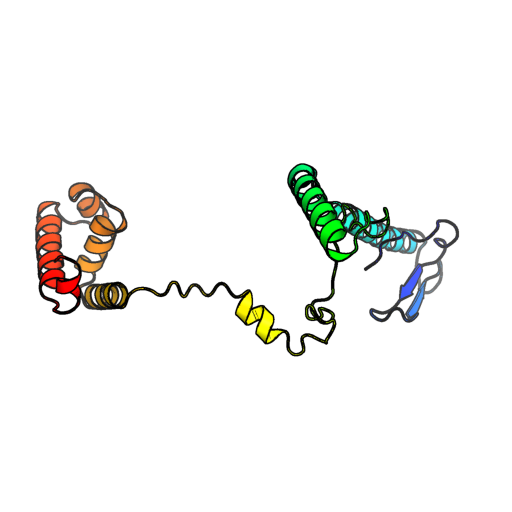OM 795 N N . HIS A 1 95 ? 7.547 10.360 -7.668 1.00 77.81 95 HIS A N 1
ATOM 796 C CA . HIS A 1 95 ? 7.253 9.054 -8.254 1.00 77.81 95 HIS A CA 1
ATOM 797 C C . HIS A 1 95 ? 7.386 7.961 -7.193 1.00 77.81 95 HIS A C 1
ATOM 799 O O . HIS A 1 95 ? 8.096 8.134 -6.203 1.00 77.81 95 HIS A O 1
ATOM 805 N N . ARG A 1 96 ? 6.680 6.845 -7.378 1.00 73.69 96 ARG A N 1
ATOM 806 C CA . ARG A 1 96 ? 6.863 5.678 -6.518 1.00 73.69 96 ARG A CA 1
ATOM 807 C C . ARG A 1 96 ? 8.301 5.175 -6.685 1.00 73.69 96 ARG A C 1
ATOM 809 O O . ARG A 1 96 ? 8.911 5.307 -7.747 1.00 73.69 96 ARG A O 1
ATOM 816 N N . VAL A 1 97 ? 8.870 4.641 -5.618 1.00 70.12 97 VAL A N 1
ATOM 817 C CA . VAL A 1 97 ? 10.123 3.890 -5.691 1.00 70.12 97 VAL A CA 1
ATOM 818 C C . VAL A 1 97 ? 9.724 2.435 -5.536 1.00 70.12 97 VAL A C 1
ATOM 820 O O . VAL A 1 97 ? 9.027 2.083 -4.589 1.00 70.12 97 VAL A O 1
ATOM 823 N N . LEU A 1 98 ? 10.060 1.624 -6.535 1.00 66.44 98 LEU A N 1
ATOM 824 C CA . LEU A 1 98 ? 9.868 0.183 -6.469 1.00 66.44 98 LEU A CA 1
ATOM 825 C C . LEU A 1 98 ? 11.173 -0.399 -5.959 1.00 66.44 98 LEU A C 1
ATOM 827 O O . LEU A 1 98 ? 12.158 -0.458 -6.693 1.00 66.44 98 LEU A O 1
ATOM 831 N N . GLU A 1 99 ? 11.167 -0.755 -4.688 1.00 62.47 99 GLU A N 1
ATOM 832 C CA . GLU A 1 99 ? 12.278 -1.409 -4.022 1.00 62.47 99 GLU A CA 1
ATOM 833 C C . GLU A 1 99 ? 11.968 -2.903 -3.934 1.00 62.47 99 GLU A C 1
ATOM 835 O O . GLU A 1 99 ? 10.822 -3.292 -3.691 1.00 62.47 99 GLU A O 1
ATOM 840 N N . SER A 1 100 ? 12.965 -3.740 -4.216 1.00 63.97 100 SER A N 1
ATOM 841 C CA . SER A 1 100 ? 12.817 -5.183 -4.029 1.00 63.97 100 SER A CA 1
ATOM 842 C C . SER A 1 100 ? 12.709 -5.461 -2.538 1.00 63.97 100 SER A C 1
ATOM 844 O O . SER A 1 100 ? 13.521 -4.933 -1.786 1.00 63.97 100 SER A O 1
ATOM 846 N N . LEU A 1 101 ? 11.763 -6.305 -2.119 1.00 62.78 101 LEU A N 1
ATOM 847 C CA . LEU A 1 101 ? 11.677 -6.745 -0.722 1.00 62.78 101 LEU A CA 1
ATOM 848 C C . LEU A 1 101 ? 12.989 -7.419 -0.293 1.00 62.78 101 LEU A C 1
ATOM 850 O O . LEU A 1 101 ? 13.560 -7.051 0.723 1.00 62.78 101 LEU A O 1
ATOM 854 N N . ASP A 1 102 ? 13.543 -8.267 -1.165 1.00 61.44 102 ASP A N 1
ATOM 855 C CA . ASP A 1 102 ? 14.838 -8.937 -0.966 1.00 61.44 102 ASP A CA 1
ATOM 856 C C . ASP A 1 102 ? 16.058 -7.996 -1.045 1.00 61.44 102 ASP A C 1
ATOM 858 O O . ASP A 1 102 ? 17.192 -8.441 -0.911 1.00 61.44 102 ASP A O 1
ATOM 862 N N . GLY A 1 103 ? 15.853 -6.717 -1.376 1.00 62.44 103 GLY A N 1
ATOM 863 C CA . GLY A 1 103 ? 16.919 -5.721 -1.518 1.00 62.44 103 GLY A CA 1
ATOM 864 C C . GLY A 1 103 ? 16.813 -4.568 -0.527 1.00 62.44 103 GLY A C 1
ATOM 865 O O . GLY A 1 103 ? 17.533 -3.584 -0.687 1.00 62.44 103 GLY A O 1
ATOM 866 N N . GLN A 1 104 ? 15.897 -4.647 0.440 1.00 65.25 104 GLN A N 1
ATOM 867 C CA . GLN A 1 104 ? 15.787 -3.638 1.481 1.00 65.25 104 GLN A CA 1
ATOM 868 C C . GLN A 1 104 ? 16.998 -3.742 2.422 1.00 65.25 104 GLN A C 1
ATOM 870 O O . GLN A 1 104 ? 17.407 -4.832 2.823 1.00 65.25 104 GLN A O 1
ATOM 875 N N . THR A 1 105 ? 17.561 -2.595 2.788 1.00 64.69 105 THR A N 1
ATOM 876 C CA . THR A 1 105 ? 18.645 -2.495 3.770 1.00 64.69 105 THR A CA 1
ATOM 877 C C . THR A 1 105 ? 18.147 -1.812 5.033 1.00 64.69 105 THR A C 1
ATOM 879 O O . THR A 1 105 ? 17.153 -1.078 5.015 1.00 64.69 105 THR A O 1
ATOM 882 N N . ASP A 1 106 ? 18.830 -2.041 6.145 1.00 65.50 106 ASP A N 1
ATOM 883 C CA . ASP A 1 106 ? 18.574 -1.301 7.369 1.00 65.50 106 ASP A CA 1
ATOM 884 C C . ASP A 1 106 ? 19.009 0.181 7.218 1.00 65.50 106 ASP A C 1
ATOM 886 O O . ASP A 1 106 ? 19.574 0.574 6.187 1.00 65.50 106 ASP A O 1
ATOM 890 N N . PRO A 1 107 ? 18.717 1.053 8.203 1.00 59.81 107 PRO A N 1
ATOM 891 C CA . PRO A 1 107 ? 19.106 2.465 8.152 1.00 59.81 107 PRO A CA 1
ATOM 892 C C . PRO A 1 107 ? 20.617 2.712 8.016 1.00 59.81 107 PRO A C 1
ATOM 894 O O . PRO A 1 107 ? 21.006 3.809 7.605 1.00 59.81 107 PRO A O 1
ATOM 897 N N . ASP A 1 108 ? 21.444 1.723 8.363 1.00 66.19 108 ASP A N 1
ATOM 898 C CA . ASP A 1 108 ? 22.904 1.763 8.281 1.00 66.19 108 ASP A CA 1
ATOM 899 C C . ASP A 1 108 ? 23.428 1.199 6.941 1.00 66.19 108 ASP A C 1
ATOM 901 O O . ASP A 1 108 ? 24.609 1.356 6.619 1.00 66.19 108 ASP A O 1
ATOM 905 N N . GLY A 1 109 ? 22.538 0.663 6.097 1.00 58.16 109 GLY A N 1
ATOM 906 C CA . GLY A 1 109 ? 22.847 0.130 4.770 1.00 58.16 109 GLY A CA 1
ATOM 907 C C . GLY A 1 109 ? 23.256 -1.342 4.774 1.00 58.16 109 GLY A C 1
ATOM 908 O O . GLY A 1 109 ? 23.706 -1.838 3.737 1.00 58.16 109 GLY A O 1
ATOM 909 N N . ASP A 1 110 ? 23.097 -2.031 5.904 1.00 67.38 110 ASP A N 1
ATOM 910 C CA . ASP A 1 110 ? 23.336 -3.464 6.011 1.00 67.38 110 ASP A CA 1
ATOM 911 C C . ASP A 1 110 ? 22.130 -4.245 5.471 1.00 67.38 110 ASP A C 1
ATOM 913 O O . ASP A 1 110 ? 20.981 -3.797 5.532 1.00 67.38 110 ASP A O 1
ATOM 917 N N . ASP A 1 111 ? 22.399 -5.422 4.903 1.00 63.31 111 ASP A N 1
ATOM 918 C CA . ASP A 1 111 ? 21.356 -6.337 4.437 1.00 63.31 111 ASP A CA 1
ATOM 919 C C . ASP A 1 111 ? 20.413 -6.668 5.603 1.00 63.31 111 ASP A C 1
ATOM 921 O O . ASP A 1 111 ? 20.862 -7.097 6.670 1.00 63.31 111 ASP A O 1
ATOM 925 N N . LEU A 1 112 ? 19.104 -6.472 5.411 1.00 62.22 112 LEU A N 1
ATOM 926 C CA . LEU A 1 112 ? 18.109 -6.736 6.456 1.00 62.22 112 LEU A CA 1
ATOM 927 C C . LEU A 1 112 ? 18.057 -8.211 6.864 1.00 62.22 112 LEU A C 1
ATOM 929 O O . LEU A 1 112 ? 17.494 -8.532 7.917 1.00 62.22 112 LEU A O 1
ATOM 933 N N . GLY A 1 113 ? 18.659 -9.091 6.061 1.00 66.25 113 GLY A N 1
ATOM 934 C CA . GLY A 1 113 ? 18.671 -10.524 6.286 1.00 66.25 113 GLY A CA 1
ATOM 935 C C . GLY A 1 113 ? 17.288 -11.121 6.047 1.00 66.25 113 GLY A C 1
ATOM 936 O O . GLY A 1 113 ? 16.560 -10.710 5.146 1.00 66.25 113 GLY A O 1
ATOM 937 N N . ASP A 1 114 ? 16.922 -12.126 6.840 1.00 59.78 114 ASP A N 1
ATOM 938 C CA . ASP A 1 114 ? 15.624 -12.786 6.709 1.00 59.78 114 ASP A CA 1
ATOM 939 C C . ASP A 1 114 ? 14.477 -11.782 6.942 1.00 59.78 114 ASP A C 1
ATOM 941 O O . ASP A 1 114 ? 14.274 -11.272 8.050 1.00 59.78 114 ASP A O 1
ATOM 945 N N . SER A 1 115 ? 13.724 -11.503 5.872 1.00 59.28 115 SER A N 1
ATOM 946 C CA . SER A 1 115 ? 12.596 -10.561 5.848 1.00 59.28 115 SER A CA 1
ATOM 947 C C . SER A 1 115 ? 11.483 -10.929 6.836 1.00 59.28 115 SER A C 1
ATOM 949 O O . SER A 1 115 ? 10.635 -10.087 7.133 1.00 59.28 115 SER A O 1
ATOM 951 N N . SER A 1 116 ? 11.524 -12.134 7.418 1.00 62.69 116 SER A N 1
ATOM 952 C CA . SER A 1 116 ? 10.647 -12.579 8.504 1.00 62.69 116 SER A CA 1
ATOM 953 C C . SER A 1 116 ? 10.549 -11.582 9.667 1.00 62.69 116 SER A C 1
ATOM 955 O O . SER A 1 116 ? 9.468 -11.400 10.222 1.00 62.69 116 SER A O 1
ATOM 957 N N . ARG A 1 117 ? 11.629 -10.858 9.999 1.00 63.25 117 ARG A N 1
ATOM 958 C CA . ARG A 1 117 ? 11.611 -9.834 11.063 1.00 63.25 117 ARG A CA 1
ATOM 959 C C . ARG A 1 117 ? 10.777 -8.604 10.696 1.00 63.25 117 ARG A C 1
ATOM 961 O O . ARG A 1 117 ? 10.105 -8.038 11.554 1.00 63.25 117 ARG A O 1
ATOM 968 N N . LEU A 1 118 ? 10.833 -8.156 9.441 1.00 62.50 118 LEU A N 1
ATOM 969 C CA . LEU A 1 118 ? 9.997 -7.047 8.975 1.00 62.50 118 LEU A CA 1
ATOM 970 C C . LEU A 1 118 ? 8.543 -7.479 8.814 1.00 62.50 118 LEU A C 1
ATOM 972 O O . LEU A 1 118 ? 7.649 -6.705 9.149 1.00 62.50 118 LEU A O 1
ATOM 976 N N . GLU A 1 119 ? 8.306 -8.707 8.350 1.00 63.62 119 GLU A N 1
ATOM 977 C CA . GLU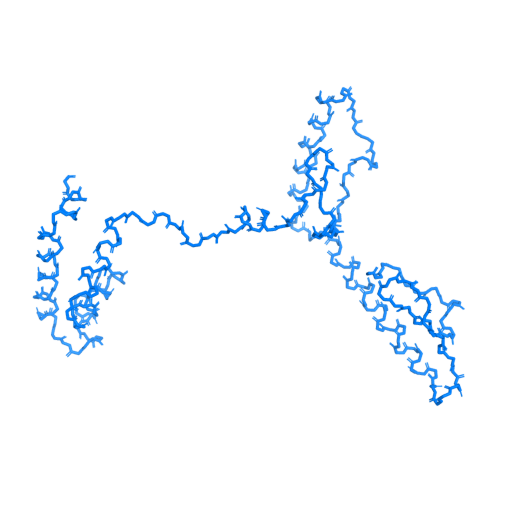 A 1 119 ? 6.965 -9.291 8.314 1.00 63.62 119 GLU A CA 1
ATOM 978 C C . GLU A 1 119 ? 6.353 -9.373 9.715 1.00 63.62 119 GLU A C 1
ATOM 980 O O . GLU A 1 119 ? 5.188 -9.030 9.873 1.00 63.62 119 GLU A O 1
ATOM 985 N N . GLU A 1 120 ? 7.129 -9.728 10.742 1.00 65.00 120 GLU A N 1
ATOM 986 C CA . GLU A 1 120 ? 6.692 -9.706 12.144 1.00 65.00 120 GLU A CA 1
ATOM 987 C C . GLU A 1 120 ? 6.403 -8.280 12.645 1.00 65.00 120 GLU A C 1
ATOM 989 O O . GLU A 1 120 ? 5.406 -8.050 13.323 1.00 65.00 120 GLU A O 1
ATOM 994 N N . GLN A 1 121 ? 7.231 -7.294 12.288 1.00 62.06 121 GLN A N 1
ATOM 995 C CA . GLN A 1 121 ? 7.035 -5.901 12.716 1.00 62.06 121 GLN A CA 1
ATOM 996 C C . GLN A 1 121 ? 5.863 -5.198 12.022 1.00 62.06 121 GLN A C 1
ATOM 998 O O . GLN A 1 121 ? 5.222 -4.331 12.617 1.00 62.06 121 GLN A O 1
ATOM 1003 N N . LEU A 1 122 ? 5.609 -5.529 10.756 1.00 63.12 122 LEU A N 1
ATOM 1004 C CA . LEU A 1 122 ? 4.495 -5.001 9.963 1.00 63.12 122 LEU A CA 1
ATOM 1005 C C . LEU A 1 122 ? 3.232 -5.854 10.092 1.00 63.12 122 LEU A C 1
ATOM 1007 O O . LEU A 1 122 ? 2.153 -5.412 9.689 1.00 63.12 122 LEU A O 1
ATOM 1011 N N . SER A 1 123 ? 3.360 -7.062 10.641 1.00 59.22 123 SER A N 1
ATOM 1012 C CA . SER A 1 123 ? 2.246 -7.906 11.034 1.00 59.22 123 SER A CA 1
ATOM 1013 C C . SER A 1 123 ? 1.415 -7.142 12.057 1.00 59.22 123 SER A C 1
ATOM 1015 O O . SER A 1 123 ? 1.752 -7.036 13.235 1.00 59.22 123 SER A O 1
ATOM 1017 N N . VAL A 1 124 ? 0.280 -6.631 11.593 1.00 53.72 124 VAL A N 1
ATOM 1018 C CA . VAL A 1 124 ? -0.838 -6.310 12.467 1.00 53.72 124 VAL A CA 1
ATOM 1019 C C . VAL A 1 124 ? -1.450 -7.653 12.833 1.00 53.72 124 VAL A C 1
ATOM 1021 O O . VAL A 1 124 ? -2.320 -8.164 12.128 1.00 53.72 124 VAL A O 1
ATOM 1024 N N . SER A 1 125 ? -0.936 -8.282 13.886 1.00 53.34 125 SER A N 1
ATOM 1025 C CA . SER A 1 125 ? -1.664 -9.376 14.502 1.00 53.34 125 SER A CA 1
ATOM 1026 C C . SER A 1 125 ? -2.985 -8.793 15.014 1.00 53.34 125 SER A C 1
ATOM 1028 O O . SER A 1 125 ? -2.998 -7.782 15.713 1.00 53.34 125 SER A O 1
ATOM 1030 N N . ASP A 1 126 ? -4.113 -9.447 14.720 1.00 53.16 126 ASP A N 1
ATOM 1031 C CA . ASP A 1 126 ? -5.401 -9.210 15.404 1.00 53.16 126 ASP A CA 1
ATOM 1032 C C . ASP A 1 126 ? -5.329 -9.602 16.903 1.00 53.16 126 ASP A C 1
ATOM 1034 O O . ASP A 1 126 ? -6.342 -9.827 17.569 1.00 53.16 126 ASP A O 1
ATOM 1038 N N . GLU A 1 127 ? -4.122 -9.702 17.457 1.00 55.09 127 GLU A N 1
ATOM 1039 C CA . GLU A 1 127 ? -3.842 -9.705 18.878 1.00 55.09 127 GLU A CA 1
ATOM 1040 C C . GLU A 1 127 ? -3.955 -8.260 19.373 1.00 55.09 127 GLU A C 1
ATOM 1042 O O . GLU A 1 127 ? -3.022 -7.674 19.918 1.00 55.09 127 GLU A O 1
ATOM 1047 N N . GLU A 1 128 ? -5.152 -7.675 19.243 1.00 55.91 128 GLU A N 1
ATOM 1048 C CA . GLU A 1 128 ? -5.582 -6.815 20.337 1.00 55.91 128 GLU A CA 1
ATOM 1049 C C . GLU A 1 128 ? -5.364 -7.652 21.596 1.00 55.91 128 GLU A C 1
ATOM 1051 O O . GLU A 1 128 ? -5.880 -8.768 21.682 1.00 55.91 128 GLU A O 1
ATOM 1056 N N . GLU A 1 129 ? -4.539 -7.169 22.523 1.00 61.56 129 GLU A N 1
ATOM 1057 C CA . GLU A 1 129 ? -4.334 -7.787 23.828 1.00 61.56 129 GLU A CA 1
ATOM 1058 C C . GLU A 1 129 ? -5.692 -7.764 24.543 1.00 61.56 129 GLU A C 1
ATOM 1060 O O . GLU A 1 129 ? -6.041 -6.823 25.257 1.00 61.56 129 GLU A O 1
ATOM 1065 N N . VAL A 1 130 ? -6.542 -8.745 24.221 1.00 65.75 130 VAL A N 1
ATOM 1066 C CA . VAL A 1 130 ? -7.910 -8.841 24.707 1.00 65.75 130 VAL A CA 1
ATOM 1067 C C . VAL A 1 130 ? -7.768 -9.077 26.201 1.00 65.75 130 VAL A C 1
ATOM 1069 O O . VAL A 1 130 ? -7.267 -10.137 26.577 1.00 65.75 130 VAL A O 1
ATOM 1072 N N . PRO A 1 131 ? -8.205 -8.140 27.062 1.00 79.56 131 PRO A N 1
ATOM 1073 C CA . PRO A 1 131 ? -8.027 -8.289 28.496 1.00 79.56 131 PRO A CA 1
ATOM 1074 C C . PRO A 1 131 ? -8.546 -9.650 28.969 1.00 79.56 131 PRO A C 1
ATOM 1076 O O . PRO A 1 131 ? -9.617 -10.080 28.527 1.00 79.56 131 PRO A O 1
ATOM 1079 N N . ASP A 1 132 ? -7.840 -10.296 29.901 1.00 79.88 132 ASP A N 1
ATOM 1080 C CA . ASP A 1 132 ? -8.193 -11.619 30.453 1.00 79.88 132 ASP A CA 1
ATOM 1081 C C . ASP A 1 132 ? -9.668 -11.721 30.868 1.00 79.88 132 ASP A C 1
ATOM 1083 O O . ASP A 1 132 ? -10.316 -12.764 30.762 1.00 79.88 132 ASP A O 1
ATOM 1087 N N . THR A 1 133 ? -10.242 -10.600 31.296 1.00 80.81 133 THR A N 1
ATOM 1088 C CA . THR A 1 133 ? -11.651 -10.482 31.657 1.00 80.81 133 THR A CA 1
ATOM 1089 C C . THR A 1 133 ? -12.608 -10.670 30.475 1.00 80.81 133 THR A C 1
ATOM 1091 O O . THR A 1 133 ? -13.657 -11.297 30.624 1.00 80.81 133 THR A O 1
ATOM 1094 N N . ILE A 1 134 ? -12.267 -10.181 29.282 1.00 82.19 134 ILE A N 1
ATOM 1095 C CA . ILE A 1 134 ? -13.056 -10.389 28.062 1.00 82.19 134 ILE A CA 1
ATOM 1096 C C . ILE A 1 134 ? -12.929 -11.841 27.595 1.00 82.19 134 ILE A C 1
ATOM 1098 O O . ILE A 1 134 ? -13.936 -12.433 27.196 1.00 82.19 134 ILE A O 1
ATOM 1102 N N . ILE A 1 135 ? -11.735 -12.436 27.682 1.00 83.94 135 ILE A N 1
ATOM 1103 C CA . ILE A 1 135 ? -11.523 -13.861 27.379 1.00 83.94 135 ILE A CA 1
ATOM 1104 C C . ILE A 1 135 ? -12.417 -14.707 28.285 1.00 83.94 135 ILE A C 1
ATOM 1106 O O . ILE A 1 135 ? -13.229 -15.503 27.804 1.00 83.94 135 ILE A O 1
ATOM 1110 N N . ARG A 1 136 ? -12.374 -14.443 29.592 1.00 87.00 136 ARG A N 1
ATOM 1111 C CA . ARG A 1 136 ? -13.196 -15.147 30.570 1.00 87.00 136 ARG A CA 1
ATOM 1112 C C . ARG A 1 136 ? -14.694 -14.978 30.332 1.00 87.00 136 ARG A C 1
ATOM 1114 O O . ARG A 1 136 ? -15.458 -15.936 30.455 1.00 87.00 136 ARG A O 1
ATOM 1121 N N . LEU A 1 137 ? -15.135 -13.777 29.961 1.00 87.31 137 LEU A N 1
ATOM 1122 C CA . LEU A 1 137 ? -16.531 -13.522 29.611 1.00 87.31 137 LEU A CA 1
ATOM 1123 C C . LEU A 1 137 ? -16.963 -14.347 28.388 1.00 87.31 137 LEU A C 1
ATOM 1125 O O . LEU A 1 137 ? -18.062 -14.907 28.388 1.00 87.31 137 LEU A O 1
ATOM 1129 N N . ARG A 1 138 ? -16.104 -14.460 27.367 1.00 88.00 138 ARG A N 1
ATOM 1130 C CA . ARG A 1 138 ? -16.364 -15.278 26.170 1.00 88.00 138 ARG A CA 1
ATOM 1131 C C . ARG A 1 138 ? -16.471 -16.762 26.519 1.00 88.00 138 ARG A C 1
ATOM 1133 O O . ARG A 1 138 ? -17.417 -17.404 26.066 1.00 88.00 138 ARG A O 1
ATOM 1140 N N . GLU A 1 139 ? -15.578 -17.286 27.358 1.00 88.38 139 GLU A N 1
ATOM 1141 C CA . GLU A 1 139 ? -15.651 -18.668 27.859 1.00 88.38 139 GLU A CA 1
ATOM 1142 C C . GLU A 1 139 ? -16.956 -18.935 28.613 1.00 88.38 139 GLU A C 1
ATOM 1144 O O . GLU A 1 139 ? -17.641 -19.930 28.364 1.00 88.38 139 GLU A O 1
ATOM 1149 N N . LEU A 1 140 ? -17.332 -18.021 29.512 1.00 90.50 140 LEU A N 1
ATOM 1150 C CA . LEU A 1 140 ? -18.535 -18.150 30.325 1.00 90.50 140 LEU A CA 1
ATOM 1151 C C . LEU A 1 140 ? -19.781 -18.171 29.434 1.00 90.50 140 LEU A C 1
ATOM 1153 O O . LEU A 1 140 ? -20.635 -19.041 29.599 1.00 90.50 140 LEU A O 1
ATOM 1157 N N . VAL A 1 141 ? -19.868 -17.270 28.450 1.00 89.00 141 VAL A N 1
ATOM 1158 C CA . VAL A 1 141 ? -20.964 -17.253 27.469 1.00 89.00 141 VAL A CA 1
ATOM 1159 C C . VAL A 1 141 ? -20.970 -18.530 26.626 1.00 89.00 141 VAL A C 1
ATOM 1161 O O . VAL A 1 141 ? -22.043 -19.099 26.425 1.00 89.00 141 VAL A O 1
ATOM 1164 N N . ALA A 1 142 ? -19.813 -19.023 26.178 1.00 90.88 142 ALA A N 1
ATOM 1165 C CA . ALA A 1 142 ? -19.711 -20.262 25.403 1.00 90.88 142 ALA A CA 1
ATOM 1166 C C . ALA A 1 142 ? -20.184 -21.500 26.191 1.00 90.88 142 ALA A C 1
ATOM 1168 O O . ALA A 1 142 ? -20.776 -22.406 25.607 1.00 90.88 142 ALA A O 1
ATOM 1169 N N . ALA A 1 143 ? -20.000 -21.513 27.514 1.00 91.19 143 ALA A N 1
ATOM 1170 C CA . ALA A 1 143 ? -20.503 -22.569 28.393 1.00 91.19 143 ALA A CA 1
ATOM 1171 C C . ALA A 1 143 ? -22.022 -22.483 28.665 1.00 91.19 143 ALA A C 1
ATOM 1173 O O . ALA A 1 143 ? -22.618 -23.442 29.162 1.00 91.19 143 ALA A O 1
ATOM 1174 N N . MET A 1 144 ? -22.680 -21.355 28.359 1.00 90.56 144 MET A N 1
ATOM 1175 C CA . MET A 1 144 ? -24.129 -21.212 28.538 1.00 90.56 144 MET A CA 1
ATOM 1176 C C . MET A 1 144 ? -24.921 -21.996 27.477 1.00 90.56 144 MET A C 1
ATOM 1178 O O . MET A 1 144 ? -24.437 -22.196 26.363 1.00 90.56 144 MET A O 1
ATOM 1182 N N . PRO A 1 145 ? -26.195 -22.351 27.745 1.00 93.75 145 PRO A N 1
ATOM 1183 C CA . PRO A 1 145 ? -27.068 -22.950 26.736 1.00 93.75 145 PRO A CA 1
ATOM 1184 C C . PRO A 1 145 ? -27.210 -22.081 25.476 1.00 93.75 145 PRO A C 1
ATOM 1186 O O . PRO A 1 145 ? -27.300 -20.857 25.579 1.00 93.75 145 PRO A O 1
ATOM 1189 N N . GLU A 1 146 ? -27.362 -22.695 24.295 1.00 91.62 146 GLU A N 1
ATOM 1190 C CA . GLU A 1 146 ? -27.473 -21.972 23.010 1.00 91.62 146 GLU A CA 1
ATOM 1191 C C . GLU A 1 146 ? -28.514 -20.841 23.018 1.00 91.62 146 GLU A C 1
ATOM 1193 O O . GLU A 1 146 ? -28.311 -19.780 22.427 1.00 91.62 146 GLU A O 1
ATOM 1198 N N . GLN A 1 147 ? -29.655 -21.054 23.681 1.00 88.31 147 GLN A N 1
ATOM 1199 C CA . GLN A 1 147 ? -30.692 -20.025 23.783 1.00 88.31 147 GLN A CA 1
ATOM 1200 C C . GLN A 1 147 ? -30.197 -18.781 24.532 1.00 88.31 147 GLN A C 1
ATOM 1202 O O . GLN A 1 147 ? -30.574 -17.666 24.180 1.00 88.31 147 GLN A O 1
ATOM 1207 N N . TRP A 1 148 ? -29.347 -18.953 25.545 1.00 92.12 148 TRP A N 1
ATOM 1208 C CA . TRP A 1 148 ? -28.773 -17.851 26.313 1.00 92.12 148 TRP A CA 1
ATOM 1209 C C . TRP A 1 148 ? -27.711 -17.133 25.490 1.00 92.12 148 TRP A C 1
ATOM 1211 O O . TRP A 1 148 ? -27.718 -15.910 25.464 1.00 92.12 148 TRP A O 1
ATOM 1221 N N . GLN A 1 149 ? -26.883 -17.867 24.742 1.00 92.38 149 GLN A N 1
ATOM 1222 C CA . GLN A 1 149 ? -25.896 -17.287 23.823 1.00 92.38 149 GLN A CA 1
ATOM 1223 C C . GLN A 1 149 ? -26.557 -16.421 22.743 1.00 92.38 149 GLN A C 1
ATOM 1225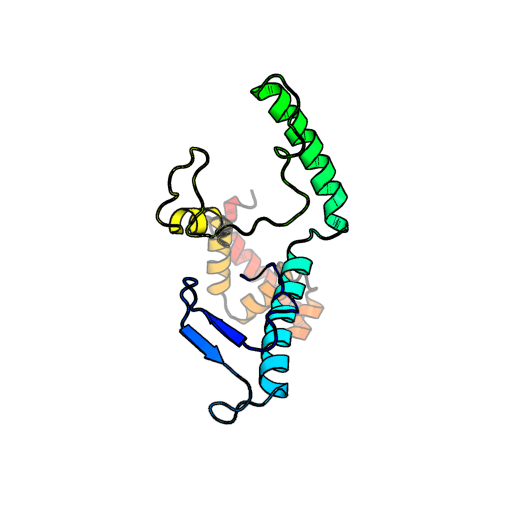 O O . GLN A 1 149 ? -26.125 -15.296 22.484 1.00 92.38 149 GLN A O 1
ATOM 1230 N N . LYS A 1 150 ? -27.647 -16.917 22.139 1.00 92.19 150 LYS A N 1
ATOM 1231 C CA . LYS A 1 150 ? -28.435 -16.168 21.145 1.00 92.19 150 LYS A CA 1
ATOM 1232 C C . LYS A 1 150 ? -29.025 -14.899 21.765 1.00 92.19 150 LYS A C 1
ATOM 1234 O O . LYS A 1 150 ? -28.915 -13.829 21.173 1.00 92.19 150 LYS A O 1
ATOM 1239 N N . VAL A 1 151 ? -29.592 -14.985 22.972 1.00 91.62 151 VAL A N 1
ATOM 1240 C CA . VAL A 1 151 ? -30.089 -13.802 23.700 1.00 91.62 151 VAL A CA 1
ATOM 1241 C C . VAL A 1 151 ? -28.954 -12.834 24.045 1.00 91.62 151 VAL A C 1
ATOM 1243 O O . VAL A 1 151 ? -29.132 -11.630 23.870 1.00 91.62 151 VAL A O 1
ATOM 1246 N N . TYR A 1 152 ? -27.798 -13.335 24.483 1.00 91.25 152 TYR A N 1
ATOM 1247 C CA . TYR A 1 152 ? -26.637 -12.521 24.833 1.00 91.25 152 TYR A CA 1
ATOM 1248 C C . TYR A 1 152 ? -26.167 -11.690 23.637 1.00 91.25 152 TYR A C 1
ATOM 1250 O O . TYR A 1 152 ? -26.071 -10.468 23.728 1.00 91.25 152 TYR A O 1
ATOM 1258 N N . ARG A 1 153 ? -25.997 -12.338 22.478 1.00 92.06 153 ARG A N 1
ATOM 1259 C CA . ARG A 1 153 ? -25.627 -11.675 21.224 1.00 92.06 153 ARG A CA 1
ATOM 1260 C C . ARG A 1 153 ? -26.626 -10.584 20.837 1.00 92.06 153 ARG A C 1
ATOM 1262 O O . ARG A 1 153 ? -26.233 -9.448 20.612 1.00 92.06 153 ARG A O 1
ATOM 1269 N N . LEU A 1 154 ? -27.922 -10.899 20.798 1.00 92.19 154 LEU A N 1
ATOM 1270 C CA . LEU A 1 154 ? -28.923 -9.934 20.332 1.00 92.19 154 LEU A CA 1
ATOM 1271 C C . LEU A 1 154 ? -29.102 -8.745 21.285 1.00 92.19 154 LEU A C 1
ATOM 1273 O O . LEU A 1 154 ? -29.322 -7.627 20.832 1.00 92.19 154 LEU A O 1
ATOM 1277 N N . VAL A 1 155 ? -29.059 -8.976 22.598 1.00 90.75 155 VAL A N 1
ATOM 1278 C CA . VAL A 1 155 ? -29.379 -7.936 23.587 1.00 90.75 155 VAL A CA 1
ATOM 1279 C C . VAL A 1 155 ? -28.146 -7.133 23.995 1.00 90.75 155 VAL A C 1
ATOM 1281 O O . VAL A 1 155 ? -28.244 -5.913 24.078 1.00 90.75 155 VAL A O 1
ATOM 1284 N N . PHE A 1 156 ? -27.006 -7.784 24.246 1.00 87.69 156 PHE A N 1
ATOM 1285 C CA . PHE A 1 156 ? -25.803 -7.116 24.757 1.00 87.69 156 PHE A CA 1
ATOM 1286 C C . PHE A 1 156 ? -24.831 -6.697 23.649 1.00 87.69 156 PHE A C 1
ATOM 1288 O O . PHE A 1 156 ? -24.280 -5.609 23.746 1.00 87.69 156 PHE A O 1
ATOM 1295 N N . MET A 1 157 ? -24.654 -7.504 22.591 1.00 87.12 157 MET A N 1
ATOM 1296 C CA . MET A 1 157 ? -23.751 -7.151 21.478 1.00 87.12 157 MET A CA 1
ATOM 1297 C C . MET A 1 157 ? -24.453 -6.290 20.415 1.00 87.12 157 MET A C 1
ATOM 1299 O O . MET A 1 157 ? -23.913 -5.281 19.983 1.00 87.12 157 MET A O 1
ATOM 1303 N N . GLU A 1 158 ? -25.668 -6.666 19.995 1.00 88.75 158 GLU A N 1
ATOM 1304 C CA . GLU A 1 158 ? -26.431 -5.946 18.953 1.00 88.75 158 GLU A CA 1
ATOM 1305 C C . GLU A 1 158 ? -27.340 -4.826 19.514 1.00 88.75 158 GLU A C 1
ATOM 1307 O O . GLU A 1 158 ? -27.942 -4.081 18.741 1.00 88.75 158 GLU A O 1
ATOM 1312 N N . GLY A 1 159 ? -27.495 -4.710 20.841 1.00 89.06 159 GLY A N 1
ATOM 1313 C CA . GLY A 1 159 ? -28.297 -3.655 21.484 1.00 89.06 159 GLY A CA 1
ATOM 1314 C C . GLY A 1 159 ? -29.808 -3.708 21.197 1.00 89.06 159 GLY A C 1
ATOM 1315 O O . GLY A 1 159 ? -30.515 -2.707 21.345 1.00 89.06 159 GLY A O 1
ATOM 1316 N N . LEU A 1 160 ? -30.346 -4.850 20.757 1.00 89.31 160 LEU A N 1
ATOM 1317 C CA . LEU A 1 160 ? -31.762 -4.969 20.405 1.00 89.31 160 LEU A CA 1
ATOM 1318 C C . LEU A 1 160 ? -32.663 -4.954 21.645 1.00 89.31 160 LEU A C 1
ATOM 1320 O O . LEU A 1 160 ? -32.420 -5.617 22.652 1.00 89.31 160 LEU A O 1
ATOM 1324 N N . SER A 1 161 ? -33.814 -4.286 21.519 1.00 90.69 161 SER A N 1
ATOM 1325 C CA . SER A 1 161 ? -34.882 -4.376 22.522 1.00 90.69 161 SER A CA 1
ATOM 1326 C C . SER A 1 161 ? -35.347 -5.828 22.722 1.00 90.69 161 SER A C 1
ATOM 1328 O O . SER A 1 161 ? -35.443 -6.595 21.758 1.00 90.69 161 SER A O 1
ATOM 1330 N N . LYS A 1 162 ? -35.746 -6.179 23.950 1.00 87.56 162 LYS A N 1
ATOM 1331 C CA . LYS A 1 162 ? -36.217 -7.529 24.325 1.00 87.56 162 LYS A CA 1
ATOM 1332 C C . LYS A 1 162 ? -37.339 -8.051 23.418 1.00 87.56 162 LYS A C 1
ATOM 1334 O O . LYS A 1 162 ? -37.336 -9.222 23.055 1.00 87.56 162 LYS A O 1
ATOM 1339 N N . ALA A 1 163 ? -38.248 -7.171 22.993 1.00 87.88 163 ALA A N 1
ATOM 1340 C CA . ALA A 1 163 ? -39.336 -7.514 22.078 1.00 87.88 163 ALA A CA 1
ATOM 1341 C C . ALA A 1 163 ? -38.833 -7.912 20.676 1.00 87.88 163 ALA A C 1
ATOM 1343 O O . ALA A 1 163 ? -39.310 -8.890 20.102 1.00 87.88 163 ALA A O 1
ATOM 1344 N N . LYS A 1 164 ? -37.845 -7.190 20.126 1.00 89.19 164 LYS A N 1
ATOM 1345 C CA . LYS A 1 164 ? -37.233 -7.524 18.825 1.00 89.19 164 LYS A CA 1
ATOM 1346 C C . LYS A 1 164 ? -36.383 -8.795 18.909 1.00 89.19 164 LYS A C 1
ATOM 1348 O O . LYS A 1 164 ? -36.477 -9.640 18.023 1.00 89.19 164 LYS A O 1
ATOM 1353 N N . ALA A 1 165 ? -35.614 -8.959 19.987 1.00 88.88 165 ALA A N 1
ATOM 1354 C CA . ALA A 1 165 ? -34.821 -10.165 20.223 1.00 88.88 165 ALA A CA 1
ATOM 1355 C C . ALA A 1 165 ? -35.709 -11.416 20.347 1.00 88.88 165 ALA A C 1
ATOM 1357 O O . ALA A 1 165 ? -35.422 -12.442 19.733 1.00 88.88 165 ALA A O 1
ATOM 1358 N N . GLY A 1 166 ? -36.835 -11.307 21.063 1.00 88.88 166 GLY A N 1
ATOM 1359 C CA . GLY A 1 166 ? -37.817 -12.385 21.192 1.00 88.88 166 GLY A CA 1
ATOM 1360 C C . GLY A 1 166 ? -38.409 -12.811 19.851 1.00 88.88 166 GLY A C 1
ATOM 1361 O O . GLY A 1 166 ? -38.408 -13.999 19.534 1.00 88.88 166 GLY A O 1
ATOM 1362 N N . LYS A 1 167 ? -38.801 -11.849 19.003 1.00 90.75 167 LYS A N 1
ATOM 1363 C CA . LYS A 1 167 ? -39.294 -12.132 17.641 1.00 90.75 167 LYS A CA 1
ATOM 1364 C C . LYS A 1 167 ? -38.266 -12.863 16.769 1.00 90.75 167 LYS A C 1
ATOM 1366 O O . LYS A 1 167 ? -38.651 -13.749 16.020 1.00 90.75 167 LYS A O 1
ATOM 1371 N N . LYS A 1 168 ? -36.976 -12.520 16.878 1.00 89.56 168 LYS A N 1
ATOM 1372 C CA . LYS A 1 168 ? -35.888 -13.121 16.079 1.00 89.56 168 LYS A CA 1
ATOM 1373 C C . LYS A 1 168 ? -35.543 -14.549 16.533 1.00 89.56 168 LYS A C 1
ATOM 1375 O O . LYS A 1 168 ? -35.170 -15.371 15.708 1.00 89.56 168 LYS A O 1
ATOM 1380 N N . ILE A 1 169 ? -35.685 -14.846 17.830 1.00 87.44 169 ILE A N 1
ATOM 1381 C CA . ILE A 1 169 ? -35.406 -16.173 18.420 1.00 87.44 169 ILE A CA 1
ATOM 1382 C C . ILE A 1 169 ? -36.666 -17.065 18.472 1.00 87.44 169 ILE A C 1
ATOM 1384 O O . ILE A 1 169 ? -36.557 -18.274 18.650 1.00 87.44 169 ILE A O 1
ATOM 1388 N N . GLY A 1 170 ? -37.864 -16.495 18.307 1.00 90.00 170 GLY A N 1
ATOM 1389 C CA . GLY A 1 170 ? -39.134 -17.222 18.413 1.00 90.00 170 GLY A CA 1
ATOM 1390 C C . GLY A 1 170 ? -39.600 -17.447 19.857 1.00 90.00 170 GLY A C 1
ATOM 1391 O O . GLY A 1 170 ? -40.280 -18.429 20.139 1.00 90.00 170 GLY A O 1
ATOM 1392 N N . ILE A 1 171 ? -39.231 -16.560 20.787 1.00 89.62 171 ILE A N 1
ATOM 1393 C CA . ILE A 1 171 ? -39.613 -16.625 22.211 1.00 89.62 171 ILE A CA 1
ATOM 1394 C C . ILE A 1 171 ? -40.296 -15.331 22.669 1.00 89.62 171 ILE A C 1
ATOM 1396 O O . ILE A 1 171 ? -40.107 -14.270 22.075 1.00 89.62 171 ILE A O 1
ATOM 1400 N N . SER A 1 172 ? -41.085 -15.398 23.748 1.00 90.75 172 SER A N 1
ATOM 1401 C CA . SER A 1 172 ? -41.743 -14.207 24.304 1.00 90.75 172 SER A CA 1
ATOM 1402 C C . SER A 1 172 ? -40.737 -13.218 24.901 1.00 90.75 172 SER A C 1
ATOM 1404 O O . SER A 1 172 ? -39.682 -13.595 25.417 1.00 90.75 172 SER A O 1
ATOM 1406 N N . ASP A 1 173 ? -41.085 -11.935 24.879 1.00 87.50 173 ASP A N 1
ATOM 1407 C CA . ASP A 1 173 ? -40.317 -10.843 25.485 1.00 87.50 173 ASP A CA 1
ATOM 1408 C C . ASP A 1 173 ? -40.087 -11.053 26.995 1.00 87.50 173 ASP A C 1
ATOM 1410 O O . ASP A 1 173 ? -38.988 -10.812 27.503 1.00 87.50 173 ASP A O 1
ATOM 1414 N N . VAL A 1 174 ? -41.087 -11.594 27.698 1.00 91.31 174 VAL A N 1
ATOM 1415 C CA . VAL A 1 174 ? -40.992 -11.984 29.112 1.00 91.31 174 VAL A CA 1
ATOM 1416 C C . VAL A 1 174 ? -39.923 -13.059 29.307 1.00 91.31 174 VAL A C 1
ATOM 1418 O O . VAL A 1 174 ? -39.104 -12.965 30.227 1.00 91.31 174 VAL A O 1
ATOM 1421 N N . ARG A 1 175 ? -39.880 -14.064 28.422 1.00 89.38 175 ARG A N 1
ATOM 1422 C CA . ARG A 1 175 ? -38.883 -15.139 28.481 1.00 89.38 175 ARG A CA 1
ATOM 1423 C C . ARG A 1 175 ? -37.478 -14.611 28.204 1.00 89.38 175 ARG A C 1
ATOM 1425 O O . ARG A 1 175 ? -36.561 -14.967 28.940 1.00 89.38 175 ARG A O 1
ATOM 1432 N N . VAL A 1 176 ? -37.314 -13.711 27.230 1.00 89.81 176 VAL A N 1
ATOM 1433 C CA . VAL A 1 176 ? -36.044 -12.992 26.998 1.00 89.81 176 VAL A CA 1
ATOM 1434 C C . VAL A 1 176 ? -35.618 -12.249 28.265 1.00 89.81 176 VAL A C 1
ATOM 1436 O O . VAL A 1 176 ? -34.470 -12.357 28.685 1.00 89.81 176 VAL A O 1
ATOM 1439 N N . GLY A 1 177 ? -36.544 -11.555 28.932 1.00 88.56 177 GLY A N 1
ATOM 1440 C CA . GLY A 1 177 ? -36.272 -10.858 30.191 1.00 88.56 177 GLY A CA 1
ATOM 1441 C C . GLY A 1 177 ? -35.794 -11.780 31.318 1.00 88.56 177 GLY A C 1
ATOM 1442 O O . GLY A 1 177 ? -34.862 -11.427 32.041 1.00 88.56 177 GLY A O 1
ATOM 1443 N N . GLN A 1 178 ? -36.385 -12.970 31.458 1.00 92.69 178 GLN A N 1
ATOM 1444 C CA . GLN A 1 178 ? -35.928 -13.982 32.418 1.00 92.69 178 GLN A CA 1
ATOM 1445 C C . GLN A 1 178 ? -34.519 -14.487 32.089 1.00 92.69 178 GLN A C 1
ATOM 1447 O O . GLN A 1 178 ? -33.701 -14.639 32.994 1.00 92.69 178 GLN A O 1
ATOM 1452 N N . LEU A 1 179 ? -34.230 -14.729 30.808 1.00 91.00 179 LEU A N 1
ATOM 1453 C CA . LEU A 1 179 ? -32.916 -15.183 30.352 1.00 91.00 179 LEU A CA 1
ATOM 1454 C C . LEU A 1 179 ? -31.839 -14.121 30.588 1.00 91.00 179 LEU A C 1
ATOM 1456 O O . LEU A 1 179 ? -30.797 -14.442 31.143 1.00 91.00 179 LEU A O 1
ATOM 1460 N N . VAL A 1 180 ? -32.124 -12.851 30.291 1.00 91.25 180 VAL A N 1
ATOM 1461 C CA . VAL A 1 180 ? -31.223 -11.723 30.586 1.00 91.25 180 VAL A CA 1
ATOM 1462 C C . VAL A 1 180 ? -30.890 -11.645 32.079 1.00 91.25 180 VAL A C 1
ATOM 1464 O O . VAL A 1 180 ? -29.728 -11.476 32.436 1.00 91.25 180 VAL A O 1
ATOM 1467 N N . LYS A 1 181 ? -31.877 -11.828 32.971 1.00 92.81 181 LYS A N 1
ATOM 1468 C CA . LYS A 1 181 ? -31.621 -11.865 34.424 1.00 92.81 181 LYS A CA 1
ATOM 1469 C C . LYS A 1 181 ? -30.684 -13.009 34.817 1.00 92.81 181 LYS A C 1
ATOM 1471 O O . LYS A 1 181 ? -29.801 -12.802 35.641 1.00 92.81 181 LYS A O 1
ATOM 1476 N N . LYS A 1 182 ? -30.865 -14.198 34.233 1.00 91.94 182 LYS A N 1
ATOM 1477 C CA . LYS A 1 182 ? -30.001 -15.357 34.504 1.00 91.94 182 LYS A CA 1
ATOM 1478 C C . LYS A 1 182 ? -28.580 -15.164 33.972 1.00 91.94 182 LYS A C 1
ATOM 1480 O O . LYS A 1 182 ? -27.638 -15.499 34.676 1.00 91.94 182 LYS A O 1
ATOM 1485 N N . ILE A 1 183 ? -28.439 -14.590 32.778 1.00 90.38 183 ILE A N 1
ATOM 1486 C CA . ILE A 1 183 ? -27.146 -14.245 32.173 1.00 90.38 183 ILE A CA 1
ATOM 1487 C C . ILE A 1 183 ? -26.397 -13.249 33.067 1.00 90.38 183 ILE A C 1
ATOM 1489 O O . ILE A 1 183 ? -25.257 -13.508 33.436 1.00 90.38 183 ILE A O 1
ATOM 1493 N N . ASN A 1 184 ? -27.055 -12.169 33.502 1.00 89.38 184 ASN A N 1
ATOM 1494 C CA . ASN A 1 184 ? -26.448 -11.194 34.414 1.00 89.38 184 ASN A CA 1
ATOM 1495 C C . ASN A 1 184 ? -26.057 -11.815 35.760 1.00 89.38 184 ASN A C 1
ATOM 1497 O O . ASN A 1 184 ? -24.995 -11.501 36.283 1.00 89.38 184 ASN A O 1
ATOM 1501 N N . ALA A 1 185 ? -26.885 -12.706 36.315 1.00 88.56 185 ALA A N 1
ATOM 1502 C CA . ALA A 1 185 ? -26.554 -13.411 37.552 1.00 88.56 185 ALA A CA 1
ATOM 1503 C C . ALA A 1 185 ? -25.341 -14.343 37.386 1.00 88.56 185 ALA A C 1
ATOM 1505 O O . ALA A 1 185 ? -24.524 -14.437 38.296 1.00 88.56 185 ALA A O 1
ATOM 1506 N N . ALA A 1 186 ? -25.205 -15.003 36.232 1.00 86.75 186 ALA A N 1
ATOM 1507 C CA . ALA A 1 186 ? -24.056 -15.850 35.927 1.00 86.75 186 ALA A CA 1
ATOM 1508 C C . ALA A 1 186 ? -22.764 -15.028 35.782 1.00 86.75 186 ALA A C 1
ATOM 1510 O O . ALA A 1 186 ? -21.750 -15.390 36.368 1.00 86.75 186 ALA A O 1
ATOM 1511 N N . ILE A 1 187 ? -22.824 -13.890 35.081 1.00 86.38 187 ILE A N 1
ATOM 1512 C CA . ILE A 1 187 ? -21.686 -12.970 34.925 1.00 86.38 187 ILE A CA 1
ATOM 1513 C C . ILE A 1 187 ? -21.284 -12.369 36.280 1.00 86.38 187 ILE A C 1
ATOM 1515 O O . ILE A 1 187 ? -20.110 -12.371 36.628 1.00 86.38 187 ILE A O 1
ATOM 1519 N N . ALA A 1 188 ? -22.252 -11.916 37.082 1.00 84.69 188 ALA A N 1
ATOM 1520 C CA . ALA A 1 188 ? -21.998 -11.357 38.412 1.00 84.69 188 ALA A CA 1
ATOM 1521 C C . ALA A 1 188 ? -21.524 -12.404 39.439 1.00 84.69 188 ALA A C 1
ATOM 1523 O O . ALA A 1 188 ? -20.992 -12.041 40.487 1.00 84.69 188 ALA A O 1
ATOM 1524 N N . GLY A 1 189 ? -21.749 -13.694 39.175 1.00 83.06 189 GLY A N 1
ATOM 1525 C CA . GLY A 1 189 ? -21.312 -14.795 40.030 1.00 83.06 189 GLY A CA 1
ATOM 1526 C C . GLY A 1 189 ? -19.817 -15.098 39.920 1.00 83.06 189 GLY A C 1
ATOM 1527 O O . GLY A 1 189 ? -19.231 -15.530 40.915 1.00 83.06 189 GLY A O 1
ATOM 1528 N N . ASP A 1 190 ? -19.200 -14.827 38.766 1.00 83.88 190 ASP A N 1
ATOM 1529 C CA . ASP A 1 190 ? -17.795 -15.143 38.489 1.00 83.88 190 ASP A CA 1
ATOM 1530 C C . ASP A 1 190 ? -16.844 -14.178 39.223 1.00 83.88 190 ASP A C 1
ATOM 1532 O O . ASP A 1 190 ? -16.978 -12.958 39.140 1.00 83.88 190 ASP A O 1
ATOM 1536 N N . GLU A 1 191 ? -15.894 -14.720 39.991 1.00 77.44 191 GLU A N 1
ATOM 1537 C CA . GLU A 1 191 ? -14.975 -13.937 40.830 1.00 77.44 191 GLU A CA 1
ATOM 1538 C C . GLU A 1 191 ? -14.045 -13.021 40.034 1.00 77.44 191 GLU A C 1
ATOM 1540 O O . GLU A 1 191 ? -13.722 -11.930 40.500 1.00 77.44 191 GLU A O 1
ATOM 1545 N N . THR A 1 192 ? -13.664 -13.419 38.822 1.00 75.38 192 THR A N 1
ATOM 1546 C CA . THR A 1 192 ? -12.759 -12.634 37.974 1.00 75.38 192 THR A CA 1
ATOM 1547 C C . THR A 1 192 ? -13.490 -11.477 37.285 1.00 75.38 192 THR A C 1
ATOM 1549 O O . THR A 1 192 ? -12.941 -10.384 37.156 1.00 75.38 192 THR A O 1
ATOM 1552 N N . LEU A 1 193 ? -14.768 -11.669 36.932 1.00 77.69 193 LEU A N 1
ATOM 1553 C CA . LEU A 1 193 ? -15.611 -10.644 36.305 1.00 77.69 193 LEU A CA 1
ATOM 1554 C C . LEU A 1 193 ? -16.213 -9.658 37.319 1.00 77.69 193 LEU A C 1
ATOM 1556 O O . LEU A 1 193 ? -16.601 -8.553 36.944 1.00 77.69 193 LEU A O 1
ATOM 1560 N N . LYS A 1 194 ? -16.256 -10.000 38.615 1.00 69.94 194 LYS A N 1
ATOM 1561 C CA . LYS A 1 194 ? -16.675 -9.069 39.684 1.00 69.94 194 LYS A CA 1
ATOM 1562 C C . LYS A 1 194 ? -15.775 -7.839 39.791 1.00 69.94 194 LYS A C 1
ATOM 1564 O O . LYS A 1 194 ? -16.267 -6.766 40.133 1.00 69.94 194 LYS A O 1
ATOM 1569 N N . ASN A 1 195 ? -14.485 -7.978 39.481 1.00 63.12 195 ASN A N 1
ATOM 1570 C CA . ASN A 1 195 ? -13.521 -6.878 39.556 1.00 63.12 195 ASN A CA 1
ATOM 1571 C C . ASN A 1 195 ? -13.735 -5.802 38.474 1.00 63.12 195 ASN A C 1
ATOM 1573 O O . ASN A 1 195 ? -13.220 -4.702 38.620 1.00 63.12 195 ASN A O 1
ATOM 1577 N N . LEU A 1 196 ? -14.518 -6.088 37.427 1.00 59.09 196 LEU A N 1
ATOM 1578 C CA . LEU A 1 196 ? -14.849 -5.149 36.344 1.00 59.09 196 LEU A CA 1
ATOM 1579 C C . LEU A 1 196 ? -15.965 -4.152 36.698 1.00 59.09 196 LEU A C 1
ATOM 1581 O O . LEU A 1 196 ? -16.106 -3.134 36.029 1.00 59.09 196 LEU A O 1
ATOM 1585 N N . TYR A 1 197 ? -16.783 -4.461 37.708 1.00 50.03 197 TYR A N 1
ATOM 1586 C CA . TYR A 1 197 ? -17.971 -3.679 38.081 1.00 50.03 197 TYR A CA 1
ATOM 1587 C C . TYR A 1 197 ? -17.842 -2.983 39.448 1.00 50.03 197 TYR A C 1
ATOM 1589 O O . TYR A 1 197 ? -18.853 -2.531 39.990 1.00 50.03 197 TYR A O 1
ATOM 1597 N N . ARG A 1 198 ? -16.634 -2.937 40.025 1.00 42.81 198 ARG A N 1
ATOM 1598 C CA . ARG A 1 198 ? -16.355 -2.242 41.289 1.00 42.81 198 ARG A CA 1
ATOM 1599 C C . ARG A 1 198 ? -15.948 -0.793 41.073 1.00 42.81 198 ARG A C 1
ATOM 1601 O O . ARG A 1 198 ? -15.210 -0.536 40.102 1.00 42.81 198 ARG A O 1
#

Secondary structure (DSSP, 8-state):
---SPPPGGGTTSEEEE-TTS-EEEEE-TTSTT--HHHHHHHHHHHHHHHHHHHHHTBPPGGGHHHHHHHHHHHHHHHHHHHSSPPPTTTSPPSB-----GGG-B-TTS-B--STHHHHHHH---S-----HHHHHHHHHHHHS-HHHHHHHIIIIIS---HHHHHHHHTS-HHHHHHHHHHHHHHHHH-TTGGGG--

Foldseek 3Di:
DDQDADDPVPLQKDWDADPVRHTDDIGHDPPPPDHSVNSVVVSVVVVVVNVVQNVQFADDPVCVVVLVVVQVVVQVVCCVVPVDGDDPVRRDDRTDDDDDLQCDADPVRHRPPPCVVVCVVPDPDPPPVQPPLNVVLVVLLVPDPPVLVLLCCVCVVVVDQLCVSCVVSVHHSVVSVVSVVVSVVSQCVDPSSVVVVD

Radius of gyration: 32.2 Å; chains: 1; bounding box: 66×46×83 Å